Protein AF-A0A6L9G7R3-F1 (afdb_monomer)

Nearest PDB structures (foldseek):
  8chv-assembly1_A  TM=2.958E-01  e=8.433E-01  Homo sapiens

Mean predicted aligned error: 12.56 Å

Structure (mmCIF, N/CA/C/O backbone):
data_AF-A0A6L9G7R3-F1
#
_entry.id   AF-A0A6L9G7R3-F1
#
loop_
_atom_site.group_PDB
_atom_site.id
_atom_site.type_symbol
_atom_site.label_atom_id
_atom_site.label_alt_id
_atom_site.label_comp_id
_atom_site.label_asym_id
_atom_site.label_entity_id
_atom_site.label_seq_id
_atom_site.pdbx_PDB_ins_code
_atom_site.Cartn_x
_atom_site.Cartn_y
_atom_site.Cartn_z
_atom_site.occupancy
_atom_site.B_iso_or_equiv
_atom_site.auth_seq_id
_atom_site.auth_comp_id
_atom_site.auth_asym_id
_atom_site.auth_atom_id
_atom_site.pdbx_PDB_model_num
ATOM 1 N N . MET A 1 1 ? -0.594 -16.682 10.286 1.00 92.44 1 MET A N 1
ATOM 2 C CA . MET A 1 1 ? -0.904 -17.551 9.136 1.00 92.44 1 MET A CA 1
ATOM 3 C C . MET A 1 1 ? -0.375 -16.876 7.882 1.00 92.44 1 MET A C 1
ATOM 5 O O . MET A 1 1 ? -0.410 -15.655 7.822 1.00 92.44 1 MET A O 1
ATOM 9 N N . LYS A 1 2 ? 0.179 -17.639 6.938 1.00 95.25 2 LYS A N 1
ATOM 10 C CA . LYS A 1 2 ? 0.725 -17.109 5.682 1.00 95.25 2 LYS A CA 1
ATOM 11 C C . LYS A 1 2 ? -0.311 -17.226 4.574 1.00 95.25 2 LYS A C 1
ATOM 13 O O . LYS A 1 2 ? -0.900 -18.292 4.413 1.00 95.25 2 LYS A O 1
ATOM 18 N N . HIS A 1 3 ? -0.482 -16.161 3.806 1.00 95.50 3 HIS A N 1
ATOM 19 C CA . HIS A 1 3 ? -1.415 -16.071 2.692 1.00 95.50 3 HIS A CA 1
ATOM 20 C C . HIS A 1 3 ? -0.651 -15.721 1.422 1.00 95.50 3 HIS A C 1
ATOM 22 O O . HIS A 1 3 ? 0.210 -14.844 1.431 1.00 95.50 3 HIS A O 1
ATOM 28 N N . LYS A 1 4 ? -0.967 -16.415 0.330 1.00 94.31 4 LYS A N 1
ATOM 29 C CA . LYS A 1 4 ? -0.451 -16.091 -0.999 1.00 94.31 4 LYS A CA 1
ATOM 30 C C . LYS A 1 4 ? -1.403 -15.112 -1.672 1.00 94.31 4 LYS A C 1
ATOM 32 O O . LYS A 1 4 ? -2.597 -15.391 -1.725 1.00 94.31 4 LYS A O 1
ATOM 37 N N . VAL A 1 5 ? -0.876 -14.004 -2.186 1.00 92.44 5 VAL A N 1
ATOM 38 C CA . VAL A 1 5 ? -1.662 -12.929 -2.819 1.00 92.44 5 VAL A CA 1
ATOM 39 C C . VAL A 1 5 ? -1.043 -12.513 -4.155 1.00 92.44 5 VAL A C 1
ATOM 41 O O . VAL A 1 5 ? 0.098 -12.889 -4.444 1.00 92.44 5 VAL A O 1
ATOM 44 N N . GLY A 1 6 ? -1.809 -11.816 -5.002 1.00 88.31 6 GLY A N 1
ATOM 45 C CA . GLY A 1 6 ? -1.371 -11.399 -6.342 1.00 88.31 6 GLY A CA 1
ATOM 46 C C . GLY A 1 6 ? -0.983 -12.606 -7.196 1.00 88.31 6 GLY A C 1
ATOM 47 O O . GLY A 1 6 ? 0.170 -12.756 -7.596 1.00 88.31 6 GLY A O 1
ATOM 48 N N . LYS A 1 7 ? -1.911 -13.565 -7.321 1.00 87.88 7 LYS A N 1
ATOM 49 C CA . LYS A 1 7 ? -1.703 -14.871 -7.986 1.00 87.88 7 LYS A CA 1
ATOM 50 C C . LYS A 1 7 ? -0.478 -15.658 -7.479 1.00 87.88 7 LYS A C 1
ATOM 52 O O . LYS A 1 7 ? 0.129 -16.450 -8.198 1.00 87.88 7 LYS A O 1
ATOM 57 N N . GLY A 1 8 ? -0.127 -15.470 -6.205 1.00 90.00 8 GLY A N 1
ATOM 58 C CA . GLY A 1 8 ? 0.962 -16.178 -5.531 1.00 90.00 8 GLY A CA 1
ATOM 59 C C . GLY A 1 8 ? 2.348 -15.573 -5.726 1.00 90.00 8 GLY A C 1
ATOM 60 O O . GLY A 1 8 ? 3.333 -16.227 -5.380 1.00 90.00 8 GLY A O 1
ATOM 61 N N . HIS A 1 9 ? 2.431 -14.348 -6.244 1.00 89.31 9 HIS A N 1
ATOM 62 C CA . HIS A 1 9 ? 3.684 -13.600 -6.318 1.00 89.31 9 HIS A CA 1
ATOM 63 C C . HIS A 1 9 ? 4.132 -13.038 -4.973 1.00 89.31 9 HIS A C 1
ATOM 65 O O . HIS A 1 9 ? 5.332 -12.882 -4.738 1.00 89.31 9 HIS A O 1
ATOM 71 N N . PHE A 1 10 ? 3.186 -12.827 -4.061 1.00 90.50 10 PHE A N 1
ATOM 72 C CA . PHE A 1 10 ? 3.453 -12.277 -2.744 1.00 90.50 10 PHE A CA 1
ATOM 73 C C . PHE A 1 10 ? 3.015 -13.219 -1.627 1.00 90.50 10 PHE A C 1
ATOM 75 O O . PHE A 1 10 ? 2.091 -14.023 -1.783 1.00 90.50 10 PHE A O 1
ATOM 82 N N . GLU A 1 11 ? 3.671 -13.077 -0.479 1.00 92.88 11 GLU A N 1
ATOM 83 C CA . GLU A 1 11 ? 3.275 -13.676 0.793 1.00 92.88 11 GLU A CA 1
ATOM 84 C C . GLU A 1 11 ? 2.957 -12.565 1.797 1.00 92.88 11 GLU A C 1
ATOM 86 O O . GLU A 1 11 ? 3.726 -11.616 1.937 1.00 92.88 11 GLU A O 1
ATOM 91 N N . LEU A 1 12 ? 1.832 -12.710 2.494 1.00 93.81 12 LEU A N 1
ATOM 92 C CA . LEU A 1 12 ? 1.364 -11.837 3.566 1.00 93.81 12 LEU A CA 1
ATOM 93 C C . LEU A 1 12 ? 1.158 -12.669 4.839 1.00 93.81 12 LEU A C 1
ATOM 95 O O . LEU A 1 12 ? 0.627 -13.780 4.772 1.00 93.81 12 LEU A O 1
ATOM 99 N N . GLU A 1 13 ? 1.542 -12.150 6.002 1.00 95.44 13 GLU A N 1
ATOM 100 C CA . GLU A 1 13 ? 1.314 -12.798 7.295 1.00 95.44 13 GLU A CA 1
ATOM 101 C C . GLU A 1 13 ? 0.192 -12.102 8.074 1.00 95.44 13 GLU A C 1
ATOM 103 O O . GLU A 1 13 ? 0.218 -10.894 8.283 1.00 95.44 13 GLU A O 1
ATOM 108 N N . MET A 1 14 ? -0.795 -12.881 8.527 1.00 95.44 14 MET A N 1
ATOM 109 C CA . MET A 1 14 ? -1.978 -12.391 9.247 1.00 95.44 14 MET A CA 1
ATOM 110 C C . MET A 1 14 ? -2.265 -13.197 10.522 1.00 95.44 14 MET A C 1
ATOM 112 O O . MET A 1 14 ? -1.875 -14.369 10.598 1.00 95.44 14 MET A O 1
ATOM 116 N N . PRO A 1 15 ? -2.944 -12.627 11.536 1.00 95.88 15 PRO A N 1
ATOM 117 C CA . PRO A 1 15 ? -3.494 -13.402 12.648 1.00 95.88 15 PRO A CA 1
ATOM 118 C C . PRO A 1 15 ? -4.378 -14.555 12.149 1.00 95.88 15 PRO A C 1
ATOM 120 O O . PRO A 1 15 ? -4.991 -14.465 11.090 1.00 95.88 15 PRO A O 1
ATOM 123 N N . ALA A 1 16 ? -4.404 -15.674 12.877 1.00 93.94 16 ALA A N 1
ATOM 124 C CA . ALA A 1 16 ? -5.059 -16.900 12.403 1.00 93.94 16 ALA A CA 1
ATOM 125 C C . ALA A 1 16 ? -6.594 -16.809 12.346 1.00 93.94 16 ALA A C 1
ATOM 127 O O . ALA A 1 16 ? -7.227 -17.576 11.629 1.00 93.94 16 ALA A O 1
ATOM 128 N N . ASP A 1 17 ? -7.167 -15.900 13.123 1.00 94.62 17 ASP A N 1
ATOM 129 C CA . ASP A 1 17 ? -8.589 -15.585 13.207 1.00 94.62 17 ASP A CA 1
ATOM 130 C C . ASP A 1 17 ? -9.005 -14.446 12.263 1.00 94.62 17 ASP A C 1
ATOM 132 O O . ASP A 1 17 ? -10.191 -14.151 12.149 1.00 94.62 17 ASP A O 1
ATOM 136 N N . TRP A 1 18 ? -8.055 -13.816 11.567 1.00 96.12 18 TRP A N 1
ATOM 137 C CA . TRP A 1 18 ? -8.337 -12.842 10.515 1.00 96.12 18 TRP A CA 1
ATOM 138 C C . TRP A 1 18 ? -8.539 -13.547 9.175 1.00 96.12 18 TRP A C 1
ATOM 140 O O . TRP A 1 18 ? -8.079 -14.668 8.955 1.00 96.12 18 TRP A O 1
ATOM 150 N N . SER A 1 19 ? -9.220 -12.872 8.253 1.00 96.12 19 SER A N 1
ATOM 151 C CA . SER A 1 19 ? -9.514 -13.418 6.929 1.00 96.12 19 SER A CA 1
ATOM 152 C C . SER A 1 19 ? -9.125 -12.457 5.816 1.00 96.12 19 SER A C 1
ATOM 154 O O . SER A 1 19 ? -9.114 -11.239 5.990 1.00 96.12 19 SER A O 1
ATOM 156 N N . LEU A 1 20 ? -8.785 -13.036 4.669 1.00 96.12 20 LEU A N 1
ATOM 157 C CA . LEU A 1 20 ? -8.464 -12.324 3.443 1.00 96.12 20 LEU A CA 1
ATOM 158 C C . LEU A 1 20 ? -9.491 -12.722 2.382 1.00 96.12 20 LEU A C 1
ATOM 160 O O . LEU A 1 20 ? -9.617 -13.907 2.072 1.00 96.12 20 LEU A O 1
ATOM 164 N N . VAL A 1 21 ? -10.221 -11.747 1.846 1.00 95.69 21 VAL A N 1
ATOM 165 C CA . VAL A 1 21 ? -11.287 -11.964 0.859 1.00 95.69 21 VAL A CA 1
ATOM 166 C C . VAL A 1 21 ? -10.948 -11.198 -0.411 1.00 95.69 21 VAL A C 1
ATOM 168 O O . VAL A 1 21 ? -10.825 -9.979 -0.374 1.00 95.69 21 VAL A O 1
ATOM 171 N N . GLU A 1 22 ? -10.796 -11.894 -1.533 1.00 94.00 22 GLU A N 1
ATOM 172 C CA . GLU A 1 22 ? -10.633 -11.245 -2.838 1.00 94.00 22 GLU A CA 1
ATOM 173 C C . GLU A 1 22 ? -11.965 -10.624 -3.275 1.00 94.00 22 GLU A C 1
ATOM 175 O O . GLU A 1 22 ? -13.000 -11.290 -3.229 1.00 94.00 22 GLU A O 1
ATOM 180 N N . THR A 1 23 ? -11.957 -9.341 -3.642 1.00 88.44 23 THR A N 1
ATOM 181 C CA . THR A 1 23 ? -13.197 -8.578 -3.881 1.00 88.44 23 THR A CA 1
ATOM 182 C C . THR A 1 23 ? -13.696 -8.687 -5.320 1.00 88.44 23 THR A C 1
ATOM 184 O O . THR A 1 23 ? -14.883 -8.500 -5.569 1.00 88.44 23 THR A O 1
ATOM 187 N N . GLY A 1 24 ? -12.808 -8.988 -6.274 1.00 80.12 24 GLY A N 1
ATOM 188 C CA . GLY A 1 24 ? -13.100 -8.933 -7.712 1.00 80.12 24 GLY A CA 1
ATOM 189 C C . GLY A 1 24 ? -13.214 -7.509 -8.273 1.00 80.12 24 GLY A C 1
ATOM 190 O O . GLY A 1 24 ? -13.342 -7.338 -9.483 1.00 80.12 24 GLY A O 1
ATOM 191 N N . GLU A 1 25 ? -13.140 -6.496 -7.410 1.00 78.88 25 GLU A N 1
ATOM 192 C CA . GLU A 1 25 ? -13.023 -5.093 -7.790 1.00 78.88 25 GLU A CA 1
ATOM 193 C C . GLU A 1 25 ? -11.557 -4.772 -8.060 1.00 78.88 25 GLU A C 1
ATOM 195 O O . GLU A 1 25 ? -10.674 -5.265 -7.361 1.00 78.88 25 GLU A O 1
ATOM 200 N N . TYR A 1 26 ? -11.292 -3.945 -9.066 1.00 75.44 26 TYR A N 1
ATOM 201 C CA . TYR A 1 26 ? -9.936 -3.554 -9.421 1.00 75.44 26 TYR A CA 1
ATOM 202 C C . TYR A 1 26 ? -9.750 -2.058 -9.239 1.00 75.44 26 TYR A C 1
ATOM 204 O O . TYR A 1 26 ? -10.597 -1.255 -9.627 1.00 75.44 26 TYR A O 1
ATOM 212 N N . PHE A 1 27 ? -8.613 -1.705 -8.660 1.00 67.00 27 PHE A N 1
ATOM 213 C CA . PHE A 1 27 ? -8.162 -0.340 -8.503 1.00 67.00 27 PHE A CA 1
ATOM 214 C C . PHE A 1 27 ? -7.611 0.193 -9.831 1.00 67.00 27 PHE A C 1
ATOM 216 O O . PHE A 1 27 ? -6.963 -0.535 -10.596 1.00 67.00 27 PHE A O 1
ATOM 223 N N . GLU A 1 28 ? -7.853 1.474 -10.095 1.00 60.09 28 GLU A N 1
ATOM 224 C CA . GLU A 1 28 ? -7.262 2.172 -11.233 1.00 60.09 28 GLU A CA 1
ATOM 225 C C . GLU A 1 28 ? -5.730 2.113 -11.138 1.00 60.09 28 GLU A C 1
ATOM 227 O O . GLU A 1 28 ? -5.146 2.325 -10.077 1.00 60.09 28 GLU A O 1
ATOM 232 N N . GLY A 1 29 ? -5.073 1.733 -12.233 1.00 62.50 29 GLY A N 1
ATOM 233 C CA . GLY A 1 29 ? -3.626 1.516 -12.263 1.00 62.50 29 GLY A CA 1
ATOM 234 C C . GLY A 1 29 ? -3.149 0.096 -11.995 1.00 62.50 29 GLY A C 1
ATOM 235 O O . GLY A 1 29 ? -1.954 -0.164 -12.112 1.00 62.50 29 GLY A O 1
ATOM 236 N N . GLN A 1 30 ? -4.042 -0.860 -11.721 1.00 71.62 30 GLN A N 1
ATOM 237 C CA . GLN A 1 30 ? -3.681 -2.277 -11.798 1.00 71.62 30 GLN A CA 1
ATOM 238 C C . GLN A 1 30 ? -3.611 -2.751 -13.257 1.00 71.62 30 GLN A C 1
ATOM 240 O O . GLN A 1 30 ? -4.621 -3.166 -13.837 1.00 71.62 30 GLN A O 1
ATOM 245 N N . VAL A 1 31 ? -2.411 -2.699 -13.838 1.00 69.06 31 VAL A N 1
ATOM 246 C CA . VAL A 1 31 ? -2.157 -3.021 -15.257 1.00 69.06 31 VAL A CA 1
ATOM 247 C C . VAL A 1 31 ? -1.507 -4.391 -15.464 1.00 69.06 31 VAL A C 1
ATOM 249 O O . VAL A 1 31 ? -1.568 -4.955 -16.554 1.00 69.06 31 VAL A O 1
ATOM 252 N N . HIS A 1 32 ? -0.870 -4.953 -14.432 1.00 71.06 32 HIS A N 1
ATOM 253 C CA . HIS A 1 32 ? -0.177 -6.233 -14.548 1.00 71.06 32 HIS A CA 1
ATOM 254 C C . HIS A 1 32 ? -1.143 -7.382 -14.283 1.00 71.06 32 HIS A C 1
ATOM 256 O O . HIS A 1 32 ? -1.303 -7.809 -13.142 1.00 71.06 32 HIS A O 1
ATOM 262 N N . GLU A 1 33 ? -1.767 -7.911 -15.336 1.00 73.19 33 GLU A N 1
ATOM 263 C CA . GLU A 1 33 ? -2.769 -8.983 -15.240 1.00 73.19 33 GLU A CA 1
ATOM 264 C C . GLU A 1 33 ? -2.293 -10.195 -14.422 1.00 73.19 33 GLU A C 1
ATOM 266 O O . GLU A 1 33 ? -3.070 -10.763 -13.659 1.00 73.19 33 GLU A O 1
ATOM 271 N N . ASP A 1 34 ? -1.013 -10.566 -14.482 1.00 76.75 34 ASP A N 1
ATOM 272 C CA . ASP A 1 34 ? -0.456 -11.691 -13.711 1.00 76.75 34 ASP A CA 1
ATOM 273 C C . ASP A 1 34 ? -0.278 -11.415 -12.210 1.00 76.75 34 ASP A C 1
ATOM 275 O O . ASP A 1 34 ? -0.034 -12.338 -11.434 1.00 76.75 34 ASP A O 1
ATOM 279 N N . LEU A 1 35 ? -0.431 -10.161 -11.789 1.00 81.25 35 LEU A N 1
ATOM 280 C CA . LEU A 1 35 ? -0.344 -9.721 -10.396 1.00 81.25 35 LEU A CA 1
ATOM 281 C C . LEU A 1 35 ? -1.651 -9.123 -9.881 1.00 81.25 35 LEU A C 1
ATOM 283 O O . LEU A 1 35 ? -1.829 -9.023 -8.674 1.00 81.25 35 LEU A O 1
ATOM 287 N N . LYS A 1 36 ? -2.536 -8.698 -10.782 1.00 85.19 36 LYS A N 1
ATOM 288 C CA . LYS A 1 36 ? -3.732 -7.918 -10.491 1.00 85.19 36 LYS A CA 1
ATOM 289 C C . LYS A 1 36 ? -4.702 -8.682 -9.602 1.00 85.19 36 LYS A C 1
ATOM 291 O O . LYS A 1 36 ? -5.353 -9.641 -10.020 1.00 85.19 36 LYS A O 1
ATOM 296 N N . SER A 1 37 ? -4.794 -8.234 -8.358 1.00 89.38 37 SER A N 1
ATOM 297 C CA . SER A 1 37 ? -5.732 -8.743 -7.360 1.00 89.38 37 SER A CA 1
ATOM 298 C C . SER A 1 37 ? -5.951 -7.688 -6.279 1.00 89.38 37 SER A C 1
ATOM 300 O O . SER A 1 37 ? -5.000 -6.993 -5.898 1.00 89.38 37 SER A O 1
ATOM 302 N N . THR A 1 38 ? -7.175 -7.607 -5.762 1.00 91.38 38 THR A N 1
ATOM 303 C CA . THR A 1 38 ? -7.549 -6.723 -4.652 1.00 91.38 38 THR A CA 1
ATOM 304 C C . THR A 1 38 ? -8.246 -7.523 -3.566 1.00 91.38 38 THR A C 1
ATOM 306 O O . THR A 1 38 ? -9.128 -8.340 -3.831 1.00 91.38 38 THR A O 1
ATOM 309 N N . TYR A 1 39 ? -7.816 -7.297 -2.329 1.00 94.38 39 TYR A N 1
ATOM 310 C CA . TYR A 1 39 ? -8.234 -8.062 -1.170 1.00 94.38 39 TYR A CA 1
ATOM 311 C C . TYR A 1 39 ? -8.729 -7.150 -0.054 1.00 94.38 39 TYR A C 1
ATOM 313 O O . TYR A 1 39 ? -8.050 -6.198 0.320 1.00 94.38 39 TYR A O 1
ATOM 321 N N . SER A 1 40 ? -9.863 -7.523 0.531 1.00 95.12 40 SER A N 1
ATOM 322 C CA . SER A 1 40 ? -10.366 -7.039 1.814 1.00 95.12 40 SER A CA 1
ATOM 323 C C . SER A 1 40 ? -9.737 -7.875 2.932 1.00 95.12 40 SER A C 1
ATOM 325 O O . SER A 1 40 ? -9.929 -9.094 3.006 1.00 95.12 40 SER A O 1
ATOM 327 N N . ILE A 1 41 ? -8.951 -7.233 3.794 1.00 96.12 41 ILE A N 1
ATOM 328 C CA . ILE A 1 41 ? -8.403 -7.820 5.020 1.00 96.12 41 ILE A CA 1
ATOM 329 C C . ILE A 1 41 ? -9.412 -7.575 6.131 1.00 96.12 41 ILE A C 1
ATOM 331 O O . ILE A 1 41 ? -9.733 -6.426 6.420 1.00 96.12 41 ILE A O 1
ATOM 335 N N . ARG A 1 42 ? -9.894 -8.634 6.781 1.00 95.44 42 ARG A N 1
ATOM 336 C CA . ARG A 1 42 ? -10.940 -8.548 7.806 1.00 95.44 42 ARG A CA 1
ATOM 337 C C . ARG A 1 42 ? -10.474 -9.122 9.136 1.00 95.44 42 ARG A C 1
ATOM 339 O O . ARG A 1 42 ? -9.826 -10.170 9.162 1.00 95.44 42 ARG A O 1
ATOM 346 N N . ASN A 1 43 ? -10.827 -8.457 10.234 1.00 93.56 43 ASN A N 1
ATOM 347 C CA . ASN A 1 43 ? -10.535 -8.950 11.581 1.00 93.56 43 ASN A CA 1
ATOM 348 C C . ASN A 1 43 ? -11.422 -10.156 11.949 1.00 93.56 43 ASN A C 1
ATOM 350 O O . ASN A 1 43 ? -12.312 -10.558 11.198 1.00 93.56 43 ASN A O 1
ATOM 354 N N . ALA A 1 44 ? -11.218 -10.706 13.147 1.00 92.94 44 ALA A N 1
ATOM 355 C CA . ALA A 1 44 ? -11.983 -11.843 13.668 1.00 92.94 44 ALA A CA 1
ATOM 356 C C . ALA A 1 44 ? -13.502 -11.610 13.780 1.00 92.94 44 ALA A C 1
ATOM 358 O O . ALA A 1 44 ? -14.271 -12.565 13.868 1.00 92.94 44 ALA A O 1
ATOM 359 N N . LYS A 1 45 ? -13.950 -10.349 13.781 1.00 91.75 45 LYS A N 1
ATOM 360 C CA . LYS A 1 45 ? -15.374 -9.979 13.809 1.00 91.75 45 LYS A CA 1
ATOM 361 C C . LYS A 1 45 ? -15.974 -9.852 12.406 1.00 91.75 45 LYS A C 1
ATOM 363 O O . LYS A 1 45 ? -17.167 -9.597 12.282 1.00 91.75 45 LYS A O 1
ATOM 368 N N . GLY A 1 46 ? -15.163 -10.017 11.361 1.00 91.69 46 GLY A N 1
ATOM 369 C CA . GLY A 1 46 ? -15.562 -9.837 9.968 1.00 91.69 46 GLY A CA 1
ATOM 370 C C . GLY A 1 46 ? -15.577 -8.380 9.502 1.00 91.69 46 GLY A C 1
ATOM 371 O O . GLY A 1 46 ? -15.943 -8.138 8.353 1.00 91.69 46 GLY A O 1
ATOM 372 N N . SER A 1 47 ? -15.170 -7.427 10.345 1.00 90.94 47 SER A N 1
ATOM 373 C CA . SER A 1 47 ? -15.015 -6.023 9.954 1.00 90.94 47 SER A CA 1
ATOM 374 C C . SER A 1 47 ? -13.826 -5.882 9.013 1.00 90.94 47 SER A C 1
ATOM 376 O O . SER A 1 47 ? -12.760 -6.441 9.282 1.00 90.94 47 SER A O 1
ATOM 378 N N . GLU A 1 48 ? -13.999 -5.140 7.922 1.00 91.75 48 GLU A N 1
ATOM 379 C CA . GLU A 1 48 ? -12.888 -4.776 7.049 1.00 91.75 48 GLU A CA 1
ATOM 380 C C . GLU A 1 48 ? -11.927 -3.849 7.785 1.00 91.75 48 GLU A C 1
ATOM 382 O O . GLU A 1 48 ? -12.339 -2.854 8.368 1.00 91.75 48 GLU A O 1
ATOM 387 N N . MET A 1 49 ? -10.649 -4.209 7.755 1.00 92.56 49 MET A N 1
ATOM 388 C CA . MET A 1 49 ? -9.565 -3.500 8.419 1.00 92.56 49 MET A CA 1
ATOM 389 C C . MET A 1 49 ? -8.587 -2.862 7.457 1.00 92.56 49 MET A C 1
ATOM 391 O O . MET A 1 49 ? -7.817 -2.002 7.874 1.00 92.56 49 MET A O 1
ATOM 395 N N . ALA A 1 50 ? -8.564 -3.313 6.208 1.00 92.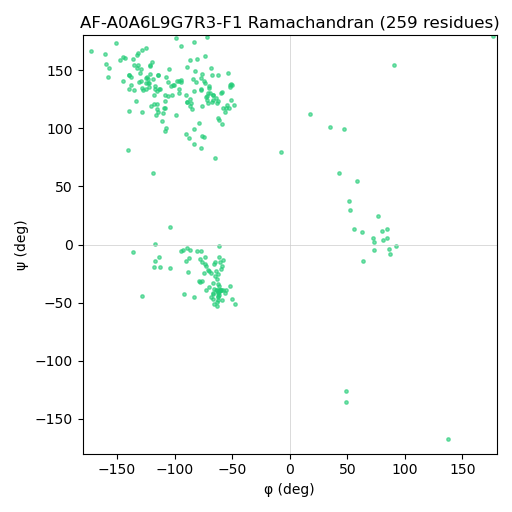38 50 ALA A N 1
ATOM 396 C CA . ALA A 1 50 ? -7.780 -2.712 5.150 1.00 92.38 50 ALA A CA 1
ATOM 397 C C . ALA A 1 50 ? -8.096 -3.328 3.796 1.00 92.38 50 ALA A C 1
ATOM 399 O O . ALA A 1 50 ? -8.639 -4.429 3.699 1.00 92.38 50 ALA A O 1
ATOM 400 N N . VAL A 1 51 ? -7.627 -2.634 2.769 1.00 91.31 51 VAL A N 1
ATOM 401 C CA . VAL A 1 51 ? -7.557 -3.112 1.402 1.00 91.31 51 VAL A CA 1
ATOM 402 C C . VAL A 1 51 ? -6.094 -3.248 0.995 1.00 91.31 51 VAL A C 1
ATOM 404 O O . VAL A 1 51 ? -5.283 -2.349 1.229 1.00 91.31 51 VAL A O 1
ATOM 407 N N . LEU A 1 52 ? -5.769 -4.377 0.368 1.00 91.81 52 LEU A N 1
ATOM 408 C CA . LEU A 1 52 ? -4.506 -4.619 -0.325 1.00 91.81 52 LEU A CA 1
ATOM 409 C C . LEU A 1 52 ? -4.790 -4.795 -1.816 1.00 91.81 52 LEU A C 1
ATOM 411 O O . LEU A 1 52 ? -5.481 -5.736 -2.199 1.00 91.81 52 LEU A O 1
ATOM 415 N N . SER A 1 53 ? -4.189 -3.954 -2.649 1.00 88.69 53 SER A N 1
ATOM 416 C CA . SER A 1 53 ? -4.233 -4.066 -4.109 1.00 88.69 53 SER A CA 1
ATOM 417 C C . SER A 1 53 ? -2.832 -4.335 -4.649 1.00 88.69 53 SER A C 1
ATOM 419 O O . SER A 1 53 ? -1.872 -3.677 -4.259 1.00 88.69 53 SER A O 1
ATOM 421 N N . THR A 1 54 ? -2.704 -5.316 -5.540 1.00 87.50 54 THR A N 1
ATOM 422 C CA . THR A 1 54 ? -1.427 -5.781 -6.122 1.00 87.50 54 THR A CA 1
ATOM 423 C C . THR A 1 54 ? -1.408 -5.611 -7.639 1.00 87.50 54 THR A C 1
ATOM 425 O O . THR A 1 54 ? -2.467 -5.529 -8.257 1.00 87.50 54 THR A O 1
ATOM 428 N N . GLY A 1 55 ? -0.222 -5.540 -8.251 1.00 76.25 55 GLY A N 1
ATOM 429 C CA . GLY A 1 55 ? -0.097 -5.375 -9.706 1.00 76.25 55 GLY A CA 1
ATOM 430 C C . GLY A 1 55 ? -0.368 -3.954 -10.192 1.00 76.25 55 GLY A C 1
ATOM 431 O O . GLY A 1 55 ? -0.766 -3.767 -11.340 1.00 76.25 55 GLY A O 1
ATOM 432 N N . ILE A 1 56 ? -0.181 -2.981 -9.300 1.00 70.12 56 ILE A N 1
ATOM 433 C CA . ILE A 1 56 ? -0.304 -1.555 -9.593 1.00 70.12 56 ILE A CA 1
ATOM 434 C C . ILE A 1 56 ? 0.955 -1.109 -10.331 1.00 70.12 56 ILE A C 1
ATOM 436 O O . ILE A 1 56 ? 2.054 -1.444 -9.901 1.00 70.12 56 ILE A O 1
ATOM 440 N N . GLU A 1 57 ? 0.818 -0.367 -11.422 1.00 62.97 57 GLU A N 1
ATOM 441 C CA . GLU A 1 57 ? 1.946 0.364 -11.991 1.00 62.97 57 GLU A CA 1
ATOM 442 C C . 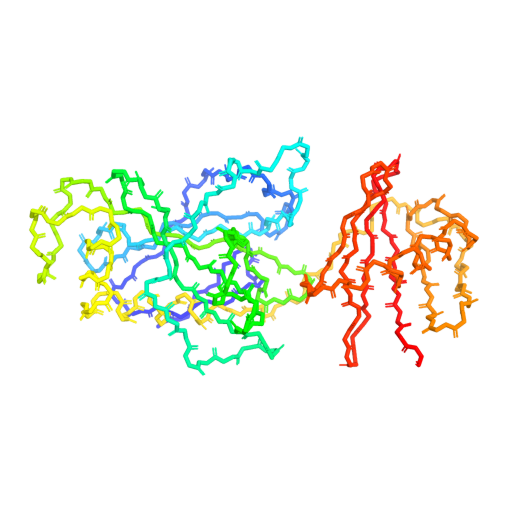GLU A 1 57 ? 2.123 1.666 -11.222 1.00 62.97 57 GLU A C 1
ATOM 444 O O . GLU A 1 57 ? 1.152 2.341 -10.884 1.00 62.97 57 GLU A O 1
ATOM 449 N N . TYR A 1 58 ? 3.374 2.038 -10.957 1.00 53.44 58 TYR A N 1
ATOM 450 C CA . TYR A 1 58 ? 3.700 3.301 -10.290 1.00 53.44 58 TYR A CA 1
ATOM 451 C C . TYR A 1 58 ? 3.153 4.527 -11.066 1.00 53.44 58 TYR A C 1
ATOM 453 O O . TYR A 1 58 ? 3.064 5.615 -10.505 1.00 53.44 58 TYR A O 1
ATOM 461 N N . TYR A 1 59 ? 2.725 4.334 -12.322 1.00 50.50 59 TYR A N 1
ATOM 462 C CA . TYR A 1 59 ? 2.219 5.357 -13.230 1.00 50.50 59 TYR A CA 1
ATOM 463 C C . TYR A 1 59 ? 1.028 4.855 -14.057 1.00 50.50 59 TYR A C 1
ATOM 465 O O . TYR A 1 59 ? 1.162 4.503 -15.225 1.00 50.50 59 TYR A O 1
ATOM 473 N N . ALA A 1 60 ? -0.170 4.872 -13.478 1.00 32.78 60 ALA A N 1
ATOM 474 C CA . ALA A 1 60 ? -1.380 4.868 -14.290 1.00 32.78 60 ALA A CA 1
ATOM 475 C C . ALA A 1 60 ? -1.552 6.268 -14.896 1.00 32.78 60 ALA A C 1
ATOM 477 O O . ALA A 1 60 ? -2.037 7.179 -14.240 1.00 32.78 60 ALA A O 1
ATOM 478 N N . HIS A 1 61 ? -1.025 6.436 -16.106 1.00 29.67 61 HIS A N 1
ATOM 479 C CA . HIS A 1 61 ? -1.299 7.489 -17.085 1.00 29.67 61 HIS A CA 1
ATOM 480 C C . HIS A 1 61 ? -1.992 8.785 -16.603 1.00 29.67 61 HIS A C 1
ATOM 482 O O . HIS A 1 61 ? -3.203 8.837 -16.417 1.00 29.67 61 HIS A O 1
ATOM 488 N N . GLY A 1 62 ? -1.248 9.894 -16.632 1.00 33.41 62 GLY A N 1
ATOM 489 C CA . GLY A 1 62 ? -1.779 11.159 -17.159 1.00 33.41 62 GLY A CA 1
ATOM 490 C C . GLY A 1 62 ? -2.546 12.094 -16.223 1.00 33.41 62 GLY A C 1
ATOM 491 O O . GLY A 1 62 ? -2.766 13.236 -16.613 1.00 33.41 62 GLY A O 1
ATOM 492 N N . GLU A 1 63 ? -2.865 11.705 -14.994 1.00 29.45 63 GLU A N 1
ATOM 493 C CA . GLU A 1 63 ? -3.235 12.647 -13.933 1.00 29.45 63 GLU A CA 1
ATOM 494 C C . GLU A 1 63 ? -2.554 12.208 -12.630 1.00 29.45 63 GLU A C 1
ATOM 496 O O . GLU A 1 63 ? -2.524 11.010 -12.349 1.00 29.45 63 GLU A O 1
ATOM 501 N N . PRO A 1 64 ? -1.975 13.123 -11.822 1.00 31.38 64 PRO A N 1
ATOM 502 C CA . PRO A 1 64 ? -1.510 12.754 -10.488 1.00 31.38 64 PRO A CA 1
ATOM 503 C C . PRO A 1 64 ? -2.720 12.144 -9.778 1.00 31.38 64 PRO A C 1
ATOM 505 O O . PRO A 1 64 ? -3.713 12.867 -9.656 1.00 31.38 64 PRO A O 1
ATOM 508 N N . PRO A 1 65 ? -2.703 10.857 -9.376 1.00 33.44 65 PRO A N 1
ATOM 509 C CA . PRO A 1 65 ? -3.894 10.208 -8.854 1.00 33.44 65 PRO A CA 1
ATOM 510 C C . PRO A 1 65 ? -4.348 11.004 -7.633 1.00 33.44 65 PRO A C 1
ATOM 512 O O . PRO A 1 65 ? -3.702 10.989 -6.590 1.00 33.44 65 PRO A O 1
ATOM 515 N N . MET A 1 66 ? -5.409 11.782 -7.851 1.00 36.91 66 MET A N 1
ATOM 516 C CA . MET A 1 66 ? -6.051 12.731 -6.950 1.00 36.91 66 MET A CA 1
ATOM 517 C C . MET A 1 66 ? -5.100 13.685 -6.206 1.00 36.91 66 MET A C 1
ATOM 519 O O . MET A 1 66 ? -4.552 13.352 -5.163 1.00 36.91 66 MET A O 1
ATOM 523 N N . THR A 1 67 ? -4.982 14.917 -6.730 1.00 35.62 67 THR A N 1
ATOM 524 C CA . THR A 1 67 ? -4.652 16.171 -6.010 1.00 35.62 67 THR A CA 1
ATOM 525 C C . THR A 1 67 ? -3.667 16.021 -4.859 1.00 35.62 67 THR A C 1
ATOM 527 O O . THR A 1 67 ? -4.136 15.659 -3.793 1.00 35.62 67 THR A O 1
ATOM 530 N N . GLN A 1 68 ? -2.379 16.368 -5.039 1.00 40.78 68 GLN A N 1
ATOM 531 C CA . GLN A 1 68 ? -1.369 16.596 -3.977 1.00 40.78 68 GLN A CA 1
ATOM 532 C C . GLN A 1 68 ? -1.973 16.589 -2.569 1.00 40.78 68 GLN A C 1
ATOM 534 O O . GLN A 1 68 ? -2.318 17.633 -2.010 1.00 40.78 68 GLN A O 1
ATOM 539 N N . VAL A 1 69 ? -2.211 15.392 -2.034 1.00 54.19 69 VAL A N 1
ATOM 540 C CA . VAL A 1 69 ? -2.926 15.299 -0.778 1.00 54.19 69 VAL A CA 1
ATOM 541 C C . VAL A 1 69 ? -1.856 15.625 0.230 1.00 54.19 69 VAL A C 1
ATOM 543 O O . VAL A 1 69 ? -0.962 14.809 0.434 1.00 54.19 69 VAL A O 1
ATOM 546 N N . HIS A 1 70 ? -1.883 16.834 0.787 1.00 63.56 70 HIS A N 1
ATOM 547 C CA . HIS A 1 70 ? -1.003 17.180 1.892 1.00 63.56 70 HIS A CA 1
ATOM 548 C C . HIS A 1 70 ? -1.099 16.047 2.916 1.00 63.56 70 HIS A C 1
ATOM 550 O O . HIS A 1 70 ? -2.198 15.734 3.368 1.00 63.56 70 HIS A O 1
ATOM 556 N N . ASN A 1 71 ? 0.002 15.369 3.224 1.00 73.00 71 ASN A N 1
ATOM 557 C CA . ASN A 1 71 ? -0.043 14.212 4.113 1.00 73.00 71 ASN A CA 1
ATOM 558 C C . ASN A 1 71 ? 0.264 14.620 5.553 1.00 73.00 71 ASN A C 1
ATOM 560 O O . ASN A 1 71 ? 1.149 15.429 5.823 1.00 73.00 71 ASN A O 1
ATOM 564 N N . GLU A 1 72 ? -0.441 14.013 6.499 1.00 81.94 72 GLU A N 1
ATOM 565 C CA . GLU A 1 72 ? -0.083 14.042 7.909 1.00 81.94 72 GLU A CA 1
ATOM 566 C C . GLU A 1 72 ? 0.424 12.667 8.319 1.00 81.94 72 GLU A C 1
ATOM 568 O O . GLU A 1 72 ? -0.299 11.671 8.285 1.00 81.94 72 GLU A O 1
ATOM 573 N N . ILE A 1 73 ? 1.690 12.619 8.729 1.00 85.19 73 ILE A N 1
ATOM 574 C CA . ILE A 1 73 ? 2.322 11.386 9.183 1.00 85.19 73 ILE A CA 1
ATOM 575 C C . ILE A 1 73 ? 1.748 10.993 10.537 1.00 85.19 73 ILE A C 1
ATOM 577 O O . ILE A 1 73 ? 1.856 11.743 11.513 1.00 85.19 73 ILE A O 1
ATOM 581 N N . ILE A 1 74 ? 1.173 9.800 10.601 1.00 87.50 74 ILE A N 1
ATOM 582 C CA . ILE A 1 74 ? 0.560 9.238 11.800 1.00 87.50 74 ILE A CA 1
ATOM 583 C C . ILE A 1 74 ? 1.580 8.418 12.581 1.00 87.50 74 ILE A C 1
ATOM 585 O O . ILE A 1 74 ? 1.623 8.506 13.808 1.00 87.50 74 ILE A O 1
ATOM 589 N N . ASP A 1 75 ? 2.383 7.631 11.869 1.00 87.69 75 ASP A N 1
ATOM 590 C CA . ASP A 1 75 ? 3.257 6.619 12.448 1.00 87.69 75 ASP A CA 1
ATOM 591 C C . ASP A 1 75 ? 4.392 6.252 11.477 1.00 87.69 75 ASP A C 1
ATOM 593 O O . ASP A 1 75 ? 4.265 6.389 10.259 1.00 87.69 75 ASP A O 1
ATOM 597 N N . PHE A 1 76 ? 5.502 5.759 12.023 1.00 85.56 76 PHE A N 1
ATOM 598 C CA . PHE A 1 76 ? 6.662 5.276 11.280 1.00 85.56 76 PHE A CA 1
ATOM 599 C C . PHE A 1 76 ? 6.946 3.819 11.626 1.00 85.56 76 PHE A C 1
ATOM 601 O O . PHE A 1 76 ? 6.772 3.366 12.758 1.00 85.56 76 PHE A O 1
ATOM 608 N N . SER A 1 77 ? 7.437 3.062 10.653 1.00 82.94 77 SER A N 1
ATOM 609 C CA . SER A 1 77 ? 8.079 1.783 10.939 1.00 82.94 77 SER A CA 1
ATOM 610 C C . SER A 1 77 ? 9.538 1.999 11.333 1.00 82.94 77 SER A C 1
ATOM 612 O O . SER A 1 77 ? 10.289 2.646 10.605 1.00 82.94 77 SER A O 1
ATOM 614 N N . ASP A 1 78 ? 9.966 1.366 12.425 1.00 75.12 78 ASP A N 1
ATOM 615 C CA . ASP A 1 78 ? 11.391 1.250 12.768 1.00 75.12 78 ASP A CA 1
ATOM 616 C C . ASP A 1 78 ? 12.124 0.239 11.871 1.00 75.12 78 ASP A C 1
ATOM 618 O O . ASP A 1 78 ? 13.352 0.224 11.802 1.00 75.12 78 ASP A O 1
ATOM 622 N N . LYS A 1 79 ? 11.378 -0.624 11.168 1.00 69.44 79 LYS A N 1
ATOM 623 C CA . LYS A 1 79 ? 11.930 -1.569 10.196 1.00 69.44 79 LYS A CA 1
ATOM 624 C C . LYS A 1 79 ? 12.060 -0.891 8.839 1.00 69.44 79 LYS A C 1
ATOM 626 O O . LYS A 1 79 ? 11.051 -0.452 8.281 1.00 69.44 79 LYS A O 1
ATOM 631 N N . ALA A 1 80 ? 13.283 -0.867 8.317 1.00 67.31 80 ALA A N 1
ATOM 632 C CA . ALA A 1 80 ? 13.562 -0.536 6.928 1.00 67.31 80 ALA A CA 1
ATOM 633 C C . ALA A 1 80 ? 13.683 -1.816 6.087 1.00 67.31 80 ALA A C 1
ATOM 635 O O . ALA A 1 80 ? 14.267 -2.801 6.540 1.00 67.31 80 ALA A O 1
ATOM 636 N N . VAL A 1 81 ? 13.163 -1.789 4.862 1.00 64.12 81 VAL A N 1
ATOM 637 C CA . VAL A 1 81 ? 13.331 -2.851 3.857 1.00 64.12 81 VAL A CA 1
ATOM 638 C C . VAL A 1 81 ? 14.070 -2.237 2.677 1.00 64.12 81 VAL A C 1
ATOM 640 O O . VAL A 1 81 ? 13.706 -1.160 2.219 1.00 64.12 81 VAL A O 1
ATOM 643 N N . ASN A 1 82 ? 15.158 -2.867 2.226 1.00 58.28 82 ASN A N 1
ATOM 644 C CA . ASN A 1 82 ? 16.008 -2.362 1.135 1.00 58.28 82 ASN A CA 1
ATOM 645 C C . ASN A 1 82 ? 16.464 -0.897 1.330 1.00 58.28 82 ASN A C 1
ATOM 647 O O . ASN A 1 82 ? 16.502 -0.104 0.393 1.00 58.28 82 ASN A O 1
ATOM 651 N N . GLY A 1 83 ? 16.762 -0.507 2.577 1.00 61.97 83 GLY A N 1
ATOM 652 C CA . GLY A 1 83 ? 17.164 0.864 2.925 1.00 61.97 83 GLY A CA 1
ATOM 653 C C . GLY A 1 83 ? 16.037 1.906 2.867 1.00 61.97 83 GLY A C 1
ATOM 654 O O . GLY A 1 83 ? 16.295 3.094 3.060 1.00 61.97 83 GLY A O 1
ATOM 655 N N . GLN A 1 84 ? 14.797 1.477 2.628 1.00 68.62 84 GLN A N 1
ATOM 656 C CA . GLN A 1 84 ? 13.607 2.319 2.600 1.00 68.62 84 GLN A CA 1
ATOM 657 C C . GLN A 1 84 ? 12.846 2.187 3.920 1.00 68.62 84 GLN A C 1
ATOM 659 O O . GLN A 1 84 ? 12.676 1.092 4.455 1.00 68.62 84 GLN A O 1
ATOM 664 N N . SER A 1 85 ? 12.382 3.309 4.452 1.00 76.00 85 SER A N 1
ATOM 665 C CA . SER A 1 85 ? 11.487 3.369 5.602 1.00 76.00 85 SER A CA 1
ATOM 666 C C . SER A 1 85 ? 10.034 3.324 5.149 1.00 76.00 85 SER A C 1
ATOM 668 O O . SER A 1 85 ? 9.700 3.781 4.057 1.00 76.00 85 SER A O 1
ATOM 670 N N . TYR A 1 86 ? 9.173 2.818 6.027 1.00 81.19 86 TYR A N 1
ATOM 671 C CA . TYR A 1 86 ? 7.729 2.869 5.841 1.00 81.19 86 TYR A CA 1
ATOM 672 C C . TYR A 1 86 ? 7.120 3.946 6.724 1.00 81.19 86 TYR A C 1
ATOM 674 O O . TYR A 1 86 ? 7.456 4.048 7.911 1.00 81.19 86 TYR A O 1
ATOM 682 N N . VAL A 1 87 ? 6.200 4.709 6.151 1.00 84.62 87 VAL A N 1
ATOM 683 C CA . VAL A 1 87 ? 5.414 5.708 6.862 1.00 84.62 87 VAL A CA 1
ATOM 684 C C . VAL A 1 87 ? 3.935 5.430 6.653 1.00 84.62 87 VAL A C 1
ATOM 686 O O . VAL A 1 87 ? 3.510 5.004 5.579 1.00 84.62 87 VAL A O 1
ATOM 689 N N . PHE A 1 88 ? 3.163 5.662 7.703 1.00 86.62 88 PHE A N 1
ATOM 690 C CA . PHE A 1 88 ? 1.714 5.577 7.682 1.00 86.62 88 PHE A CA 1
ATOM 691 C C . PHE A 1 88 ? 1.189 6.996 7.765 1.00 86.62 88 PHE A C 1
ATOM 693 O O . PHE A 1 88 ? 1.534 7.741 8.691 1.00 86.62 88 PHE A O 1
ATOM 700 N N . ALA A 1 89 ? 0.387 7.379 6.788 1.00 84.81 89 ALA A N 1
ATOM 701 C CA . ALA A 1 89 ? -0.070 8.747 6.656 1.00 84.81 89 ALA A CA 1
ATOM 702 C C . ALA A 1 89 ? -1.554 8.817 6.338 1.00 84.81 89 ALA A C 1
ATOM 704 O O . ALA A 1 89 ? -2.159 7.851 5.877 1.00 84.81 89 ALA A O 1
ATOM 705 N N . THR A 1 90 ? -2.117 9.985 6.613 1.00 84.31 90 THR A N 1
ATOM 706 C CA . THR A 1 90 ? -3.481 10.346 6.243 1.00 84.31 90 THR A CA 1
ATOM 707 C C . THR A 1 90 ? -3.501 11.676 5.519 1.00 84.31 90 THR A C 1
ATOM 709 O O . THR A 1 90 ? -2.523 12.423 5.518 1.00 84.31 90 THR A O 1
ATOM 712 N N . SER A 1 91 ? -4.639 11.977 4.917 1.00 76.62 91 SER A N 1
ATOM 713 C CA . SER A 1 91 ? -4.898 13.204 4.187 1.00 76.62 91 SER A CA 1
ATOM 714 C C . SER A 1 91 ? -5.149 14.372 5.142 1.00 76.62 91 SER A C 1
ATOM 716 O O . SER A 1 91 ? -6.116 14.378 5.906 1.00 76.62 91 SER A O 1
ATOM 718 N N . LYS A 1 92 ? -4.308 15.401 5.076 1.00 70.69 92 LYS A N 1
ATOM 719 C CA . LYS A 1 92 ? -4.471 16.650 5.821 1.00 70.69 92 LYS A CA 1
ATOM 720 C C . LYS A 1 92 ? -5.789 17.315 5.438 1.00 70.69 92 LYS A C 1
ATOM 722 O O . LYS A 1 92 ? -6.075 17.518 4.261 1.00 70.69 92 LYS A O 1
ATOM 727 N N . GLY A 1 93 ? -6.570 17.703 6.441 1.00 58.03 93 GLY A N 1
ATOM 728 C CA . GLY A 1 93 ? -7.829 18.429 6.244 1.00 58.03 93 GLY A CA 1
ATOM 729 C C . GLY A 1 93 ? -8.986 17.592 5.687 1.00 58.03 93 GLY A C 1
ATOM 730 O O . GLY A 1 93 ? -10.067 18.143 5.495 1.00 58.03 93 GLY A O 1
ATOM 731 N N . SER A 1 94 ? -8.797 16.287 5.462 1.00 60.75 94 SER A N 1
ATOM 732 C CA . SER A 1 94 ? -9.899 15.383 5.129 1.00 60.75 94 SER A CA 1
ATOM 733 C C . SER A 1 94 ? -10.803 15.175 6.345 1.00 60.75 94 SER A C 1
ATOM 735 O O . SER A 1 94 ? -10.322 14.985 7.465 1.00 60.75 94 SER A O 1
ATOM 737 N N . THR A 1 95 ? -12.119 15.209 6.123 1.00 52.84 95 THR A N 1
ATOM 738 C CA . THR A 1 95 ? -13.111 14.830 7.140 1.00 52.84 95 THR A CA 1
ATOM 739 C C . THR A 1 95 ? -13.131 13.317 7.341 1.00 52.84 95 THR A C 1
ATOM 741 O O . THR A 1 95 ? -13.154 12.872 8.484 1.00 52.84 95 THR A O 1
ATOM 744 N N . GLY A 1 96 ? -12.998 12.550 6.251 1.00 58.50 96 GLY A N 1
ATOM 745 C CA . GLY A 1 96 ? -12.826 11.098 6.288 1.00 58.50 96 GLY A CA 1
ATOM 746 C C . GLY A 1 96 ? -11.403 10.701 6.683 1.00 58.50 96 GLY A C 1
ATOM 747 O O . GLY A 1 96 ? -10.436 11.397 6.356 1.00 58.50 96 GLY A O 1
ATOM 748 N N . THR A 1 97 ? -11.254 9.580 7.387 1.00 71.19 97 THR A N 1
ATOM 749 C CA . THR A 1 97 ? -9.954 9.143 7.912 1.00 71.19 97 THR A CA 1
ATOM 750 C C . THR A 1 97 ? -9.432 7.942 7.128 1.00 71.19 97 THR A C 1
ATOM 752 O O . THR A 1 97 ? -9.829 6.819 7.393 1.00 71.19 97 THR A O 1
ATOM 755 N N . SER A 1 98 ? -8.504 8.136 6.189 1.00 80.31 98 SER A N 1
ATOM 756 C CA . SER A 1 98 ? -7.782 7.025 5.547 1.00 80.31 98 SER A CA 1
ATOM 757 C C . SER A 1 98 ? -6.349 6.933 6.068 1.00 80.31 98 SER A C 1
ATOM 759 O O . SER A 1 98 ? -5.703 7.951 6.297 1.00 80.31 98 SER A O 1
ATOM 761 N N . ILE A 1 99 ? -5.850 5.721 6.294 1.00 84.00 99 ILE A N 1
ATOM 762 C CA . ILE A 1 99 ? -4.455 5.459 6.646 1.00 84.00 99 ILE A CA 1
ATOM 763 C C . ILE A 1 99 ? -3.837 4.652 5.518 1.00 84.00 99 ILE A C 1
ATOM 765 O O . ILE A 1 99 ? -4.245 3.516 5.282 1.00 84.00 99 ILE A O 1
ATOM 769 N N . SER A 1 100 ? -2.837 5.221 4.860 1.00 82.19 100 SER A N 1
ATOM 770 C CA . SER A 1 100 ? -2.148 4.605 3.727 1.00 82.19 100 SER A CA 1
ATOM 771 C C . SER A 1 100 ? -0.696 4.310 4.083 1.00 82.19 100 SER A C 1
ATOM 773 O O . SER A 1 100 ? -0.064 5.058 4.835 1.00 82.19 100 SER A O 1
ATOM 775 N N . LEU A 1 101 ? -0.168 3.210 3.545 1.00 79.81 101 LEU A N 1
ATOM 776 C CA . LEU A 1 101 ? 1.250 2.874 3.633 1.00 79.81 101 LEU A CA 1
ATOM 777 C C . LEU A 1 101 ? 2.017 3.529 2.485 1.00 79.81 101 LEU A C 1
ATOM 779 O O . LEU A 1 101 ? 1.723 3.271 1.322 1.00 79.81 101 LEU A O 1
ATOM 783 N N . ALA A 1 102 ? 3.052 4.288 2.825 1.00 76.56 102 ALA A N 1
ATOM 784 C CA . ALA A 1 102 ? 4.021 4.820 1.878 1.00 76.56 102 ALA A CA 1
ATOM 785 C C . ALA A 1 102 ? 5.437 4.341 2.227 1.00 76.56 102 ALA A C 1
ATOM 787 O O . ALA A 1 102 ? 5.752 4.049 3.385 1.00 76.56 102 ALA A O 1
ATOM 788 N N . MET A 1 103 ? 6.302 4.268 1.217 1.00 72.88 103 MET A N 1
ATOM 789 C CA .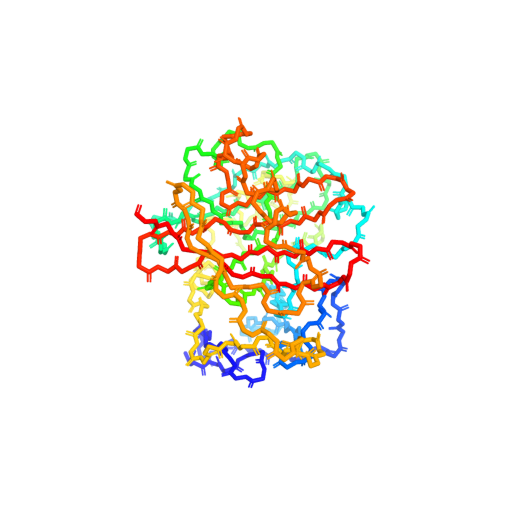 MET A 1 103 ? 7.686 3.813 1.344 1.00 72.88 103 MET A CA 1
ATOM 790 C C . MET A 1 103 ? 8.643 4.830 0.707 1.00 72.88 103 MET A C 1
ATOM 792 O O . MET A 1 103 ? 8.332 5.416 -0.326 1.00 72.88 103 MET A O 1
ATOM 796 N N . GLY A 1 104 ? 9.794 5.068 1.337 1.00 68.38 104 GLY A N 1
ATOM 797 C CA . GLY A 1 104 ? 10.754 6.091 0.910 1.00 68.38 104 GLY A CA 1
ATOM 798 C C . GLY A 1 104 ? 11.953 6.215 1.847 1.00 68.38 104 GLY A C 1
ATOM 799 O O . GLY A 1 104 ? 12.034 5.557 2.884 1.00 68.38 104 GLY A O 1
ATOM 800 N N . LYS A 1 105 ? 12.897 7.111 1.541 1.00 67.06 105 LYS A N 1
ATOM 801 C CA . LYS A 1 105 ? 13.956 7.467 2.500 1.00 67.06 105 LYS A CA 1
ATOM 802 C C . LYS A 1 105 ? 13.354 8.287 3.639 1.00 67.06 105 LYS A C 1
ATOM 804 O O . LYS A 1 105 ? 12.679 9.280 3.384 1.00 67.06 105 LYS A O 1
ATOM 809 N N . LYS A 1 106 ? 13.636 7.920 4.893 1.00 69.81 106 LYS A N 1
ATOM 810 C CA . LYS A 1 106 ? 13.047 8.557 6.087 1.00 69.81 106 LYS A CA 1
ATOM 811 C C . LYS A 1 106 ? 13.079 10.088 6.055 1.00 69.81 106 LYS A C 1
ATOM 813 O O . LYS A 1 106 ? 12.046 10.721 6.212 1.00 69.81 106 LYS A O 1
ATOM 818 N N . ASN A 1 107 ? 14.247 10.665 5.785 1.00 68.62 107 ASN A N 1
ATOM 819 C CA . ASN A 1 107 ? 14.447 12.114 5.744 1.00 68.62 107 ASN A CA 1
ATOM 820 C C . ASN A 1 107 ? 13.656 12.821 4.632 1.00 68.62 107 ASN A C 1
ATOM 822 O O . ASN A 1 107 ? 13.433 14.020 4.723 1.00 68.62 107 ASN A O 1
ATOM 826 N N . GLN A 1 108 ? 13.276 12.103 3.574 1.00 66.88 108 GLN A N 1
ATOM 827 C CA . GLN A 1 108 ? 12.416 12.622 2.513 1.00 66.88 108 GLN A CA 1
ATOM 828 C C . GLN A 1 108 ? 10.956 12.507 2.919 1.00 66.88 108 GLN A C 1
ATOM 830 O O . GLN A 1 108 ? 10.225 13.476 2.785 1.00 66.88 108 GLN A O 1
ATOM 835 N N . LEU A 1 109 ? 10.555 11.360 3.474 1.00 69.88 109 LEU A N 1
ATOM 836 C CA . LEU A 1 109 ? 9.189 11.127 3.943 1.00 69.88 109 LEU A CA 1
ATOM 837 C C . LEU A 1 109 ? 8.779 12.112 5.044 1.00 69.88 109 LEU A C 1
ATOM 839 O O . LEU A 1 109 ? 7.653 12.587 5.036 1.00 69.88 109 LEU A O 1
ATOM 843 N N . GLU A 1 110 ? 9.687 12.448 5.964 1.00 71.00 110 GLU A N 1
ATOM 844 C CA . GLU A 1 110 ? 9.434 13.376 7.080 1.00 71.00 110 GLU A CA 1
ATOM 845 C C . GLU A 1 110 ? 9.087 14.805 6.642 1.00 71.00 110 GLU A C 1
ATOM 847 O O . GLU A 1 110 ? 8.431 15.529 7.389 1.00 71.00 110 GLU A O 1
ATOM 852 N N . VAL A 1 111 ? 9.528 15.215 5.450 1.00 67.75 111 VAL A N 1
ATOM 853 C CA . VAL A 1 111 ? 9.317 16.568 4.907 1.00 67.75 111 VAL A CA 1
ATOM 854 C C . VAL A 1 111 ? 8.477 16.563 3.630 1.00 67.75 111 VAL A C 1
ATOM 856 O O . VAL A 1 111 ? 8.259 17.619 3.037 1.00 67.75 111 VAL A O 1
ATOM 859 N N . ALA A 1 112 ? 8.045 15.383 3.179 1.00 65.44 112 ALA A N 1
ATOM 860 C CA . ALA A 1 112 ? 7.278 15.219 1.960 1.00 65.44 112 ALA A CA 1
ATOM 861 C C . ALA A 1 112 ? 5.866 15.762 2.159 1.00 65.44 112 ALA A C 1
ATOM 863 O O . ALA A 1 112 ? 5.134 15.338 3.050 1.00 65.44 112 ALA A O 1
ATOM 864 N N . ASP A 1 113 ? 5.482 16.683 1.284 1.00 64.00 113 ASP A N 1
ATOM 865 C CA . ASP A 1 113 ? 4.137 17.245 1.280 1.00 64.00 113 ASP A CA 1
ATOM 866 C C . ASP A 1 113 ? 3.125 16.262 0.662 1.00 64.00 113 ASP A C 1
ATOM 868 O O . ASP A 1 113 ? 1.984 16.154 1.101 1.00 64.00 113 ASP A O 1
ATOM 872 N N . ALA A 1 114 ? 3.587 15.451 -0.294 1.00 67.62 114 ALA A N 1
ATOM 873 C CA . ALA A 1 114 ? 2.845 14.358 -0.905 1.00 67.62 114 ALA A CA 1
ATOM 874 C C . ALA A 1 114 ? 3.632 13.046 -0.776 1.00 67.62 114 ALA A C 1
ATOM 876 O O . ALA A 1 114 ? 4.834 13.002 -1.041 1.00 67.62 114 ALA A O 1
ATOM 877 N N . LEU A 1 115 ? 2.946 11.978 -0.377 1.00 65.88 115 LEU A N 1
ATOM 878 C CA . LEU A 1 115 ? 3.498 10.639 -0.227 1.00 65.88 115 LEU A CA 1
ATOM 879 C C . LEU A 1 115 ? 2.986 9.718 -1.340 1.00 65.88 115 LEU A C 1
ATOM 881 O O . LEU A 1 115 ? 1.820 9.828 -1.731 1.00 65.88 115 LEU A O 1
ATOM 885 N N . PRO A 1 116 ? 3.821 8.790 -1.839 1.00 61.16 116 PRO A N 1
ATOM 886 C CA . PRO A 1 116 ? 3.377 7.806 -2.814 1.00 61.16 116 PRO A CA 1
ATOM 887 C C . PRO A 1 116 ? 2.371 6.847 -2.165 1.00 61.16 116 PRO A C 1
ATOM 889 O O . PRO A 1 116 ? 2.644 6.264 -1.118 1.00 61.16 116 PRO A O 1
ATOM 892 N N . TRP A 1 117 ? 1.214 6.663 -2.805 1.00 61.69 117 TRP A N 1
ATOM 893 C CA . TRP A 1 117 ? 0.186 5.694 -2.386 1.00 61.69 117 TRP A CA 1
ATOM 894 C C . TRP A 1 117 ? 0.533 4.253 -2.773 1.00 61.69 117 TRP A C 1
ATOM 896 O O . TRP A 1 117 ? -0.096 3.296 -2.320 1.00 61.69 117 TRP A O 1
ATOM 906 N N . VAL A 1 118 ? 1.536 4.104 -3.631 1.00 67.19 118 VAL A N 1
ATOM 907 C CA . VAL A 1 118 ? 2.073 2.833 -4.091 1.00 67.19 118 VAL A CA 1
ATOM 908 C C . VAL A 1 118 ? 3.375 2.580 -3.346 1.00 67.19 118 VAL A C 1
ATOM 910 O O . VAL A 1 118 ? 4.265 3.431 -3.319 1.00 67.19 118 VAL A O 1
ATOM 913 N N . PHE A 1 119 ? 3.502 1.400 -2.752 1.00 69.19 119 PHE A N 1
ATOM 914 C CA . PHE A 1 119 ? 4.768 0.916 -2.229 1.00 69.19 119 PHE A CA 1
ATOM 915 C C . PHE A 1 119 ? 5.210 -0.310 -3.017 1.00 69.19 119 PHE A C 1
ATOM 917 O O . PHE A 1 119 ? 4.413 -1.131 -3.471 1.00 69.19 119 PHE A O 1
ATOM 924 N N . SER A 1 120 ? 6.518 -0.432 -3.172 1.00 67.38 120 SER A N 1
ATOM 925 C CA . SER A 1 120 ? 7.120 -1.498 -3.956 1.00 67.38 120 SER A CA 1
ATOM 926 C C . SER A 1 120 ? 7.786 -2.480 -2.995 1.00 67.38 120 SER A C 1
ATOM 928 O O . SER A 1 120 ? 8.893 -2.208 -2.531 1.00 67.38 120 SER A O 1
ATOM 930 N N . PRO A 1 121 ? 7.136 -3.606 -2.627 1.00 59.88 121 PRO A N 1
ATOM 931 C CA . PRO A 1 121 ? 7.784 -4.636 -1.809 1.00 59.88 121 PRO A CA 1
ATOM 932 C C . PRO A 1 121 ? 9.024 -5.230 -2.507 1.00 59.88 121 PRO A C 1
ATOM 934 O O . PRO A 1 121 ? 9.848 -5.864 -1.849 1.00 59.88 121 PRO A O 1
ATOM 937 N N . SER A 1 122 ? 9.176 -5.000 -3.816 1.00 60.97 122 SER A N 1
ATOM 938 C CA . SER A 1 122 ? 10.380 -5.263 -4.604 1.00 60.97 122 SER A CA 1
ATOM 939 C C . SER A 1 122 ? 10.509 -4.293 -5.783 1.00 60.97 122 SER A C 1
ATOM 941 O O . SER A 1 122 ? 9.589 -3.538 -6.064 1.00 60.97 122 SER A O 1
ATOM 943 N N . GLN A 1 123 ? 11.627 -4.311 -6.516 1.00 56.19 123 GLN A N 1
ATOM 944 C CA . GLN A 1 123 ? 11.779 -3.476 -7.719 1.00 56.19 123 GLN A CA 1
ATOM 945 C C . GLN A 1 123 ? 10.930 -3.936 -8.912 1.00 56.19 123 GLN A C 1
ATOM 947 O O . GLN A 1 123 ? 10.671 -3.153 -9.822 1.00 56.19 123 GLN A O 1
ATOM 952 N N . SER A 1 124 ? 10.519 -5.206 -8.937 1.00 59.09 124 SER A N 1
ATOM 953 C CA . SER A 1 124 ? 9.732 -5.778 -10.032 1.00 59.09 124 SER A CA 1
ATOM 954 C C . SER A 1 124 ? 8.236 -5.599 -9.856 1.00 59.09 124 SER A C 1
ATOM 956 O O . SER A 1 124 ? 7.494 -5.899 -10.781 1.00 59.09 124 SER A O 1
ATOM 958 N N . SER A 1 125 ? 7.756 -5.178 -8.689 1.00 68.38 125 SER A N 1
ATOM 959 C CA . SER A 1 125 ? 6.327 -5.215 -8.422 1.00 68.38 125 SER A CA 1
ATOM 960 C C . SER A 1 125 ? 5.900 -4.226 -7.351 1.00 68.38 125 SER A C 1
ATOM 962 O O . SER A 1 125 ? 6.655 -3.889 -6.437 1.00 68.38 125 SER A O 1
ATOM 964 N N . SER A 1 126 ? 4.651 -3.791 -7.453 1.00 74.25 126 SER A N 1
ATOM 965 C CA . SER A 1 126 ? 4.101 -2.759 -6.593 1.00 74.25 126 SER A CA 1
ATOM 966 C C . SER A 1 126 ? 2.712 -3.124 -6.088 1.00 74.25 126 SER A C 1
ATOM 968 O O . SER A 1 126 ? 1.970 -3.916 -6.687 1.00 74.25 126 SER A O 1
ATOM 970 N N . ALA A 1 127 ? 2.385 -2.550 -4.938 1.00 79.69 127 ALA A N 1
ATOM 971 C CA . ALA A 1 127 ? 1.131 -2.737 -4.244 1.00 79.69 127 ALA A CA 1
ATOM 972 C C . ALA A 1 127 ? 0.709 -1.434 -3.558 1.00 79.69 127 ALA A C 1
ATOM 974 O O . ALA A 1 127 ? 1.518 -0.549 -3.292 1.00 79.69 127 ALA A O 1
ATOM 975 N N . THR A 1 128 ? -0.566 -1.346 -3.220 1.00 82.81 128 THR A N 1
ATOM 976 C CA . THR A 1 128 ? -1.113 -0.289 -2.376 1.00 82.81 128 THR A CA 1
ATOM 977 C C . THR A 1 128 ? -1.820 -0.950 -1.216 1.00 82.81 128 THR A C 1
ATOM 979 O O . THR A 1 128 ? -2.494 -1.970 -1.376 1.00 82.81 128 THR A O 1
ATOM 982 N N . PHE A 1 129 ? -1.646 -0.369 -0.036 1.00 86.56 129 PHE A N 1
ATOM 983 C CA . PHE A 1 129 ? -2.302 -0.822 1.175 1.00 86.56 129 PHE A CA 1
ATOM 984 C C . PHE A 1 129 ? -2.870 0.393 1.897 1.00 86.56 129 PHE A C 1
ATOM 986 O O . PHE A 1 129 ? -2.124 1.314 2.241 1.00 86.56 129 PHE A O 1
ATOM 993 N N . TYR A 1 130 ? -4.176 0.377 2.149 1.00 86.69 130 TYR A N 1
ATOM 994 C CA . TYR A 1 130 ? -4.850 1.439 2.886 1.00 86.69 130 TYR A CA 1
ATOM 995 C C . TYR A 1 130 ? -5.953 0.904 3.796 1.00 86.69 130 TYR A C 1
ATOM 997 O O . TYR A 1 130 ? -6.475 -0.192 3.611 1.00 86.69 130 TYR A O 1
ATOM 1005 N N . ARG A 1 131 ? -6.324 1.717 4.781 1.00 88.94 131 ARG A N 1
ATOM 1006 C CA . ARG A 1 131 ? -7.449 1.511 5.689 1.00 88.94 131 ARG A CA 1
ATOM 1007 C C . ARG A 1 131 ? -8.306 2.769 5.691 1.00 88.94 131 ARG A C 1
ATOM 1009 O O . ARG A 1 131 ? -7.850 3.800 6.166 1.00 88.94 131 ARG A O 1
ATOM 1016 N N . VAL A 1 132 ? -9.538 2.679 5.197 1.00 87.31 132 VAL A N 1
ATOM 1017 C CA . VAL A 1 132 ? -10.553 3.736 5.352 1.00 87.31 132 VAL A CA 1
ATOM 1018 C C . VAL A 1 132 ? -11.285 3.540 6.671 1.00 87.31 132 VAL A C 1
ATOM 1020 O O . VAL A 1 132 ? -11.878 2.496 6.863 1.00 87.31 132 VAL A O 1
ATOM 1023 N N . ILE A 1 133 ? -11.224 4.494 7.586 1.00 86.25 133 ILE A N 1
ATOM 1024 C CA . ILE A 1 133 ? -12.001 4.529 8.825 1.00 86.25 133 ILE A CA 1
ATOM 1025 C C . ILE A 1 133 ? -13.190 5.446 8.557 1.00 86.25 133 ILE A C 1
ATOM 1027 O O . ILE A 1 133 ? -13.010 6.657 8.393 1.00 86.25 133 ILE A O 1
ATOM 1031 N N . GLU A 1 134 ? -14.383 4.860 8.519 1.00 83.38 134 GLU A N 1
ATOM 1032 C CA . GLU A 1 134 ? -15.619 5.611 8.307 1.00 83.38 134 GLU A CA 1
ATOM 1033 C C . GLU A 1 134 ? -15.925 6.516 9.512 1.00 83.38 134 GLU A C 1
ATOM 1035 O O . GLU A 1 134 ? -15.545 6.229 10.657 1.00 83.38 134 GLU A O 1
ATOM 1040 N N . ASP A 1 135 ? -16.628 7.622 9.265 1.00 79.62 135 ASP A N 1
ATOM 1041 C CA . ASP A 1 135 ? -16.942 8.616 10.299 1.00 79.62 135 ASP A CA 1
ATOM 1042 C C . ASP A 1 135 ? -17.785 8.013 11.441 1.00 79.62 135 ASP A C 1
ATOM 1044 O O . ASP A 1 135 ? -17.582 8.333 12.620 1.00 79.62 135 ASP A O 1
ATOM 1048 N N . ASP A 1 136 ? -18.693 7.093 11.107 1.00 84.44 136 ASP A N 1
ATOM 1049 C CA . ASP A 1 136 ? -19.577 6.395 12.044 1.00 84.44 136 ASP A CA 1
ATOM 1050 C C . ASP A 1 136 ? -18.957 5.125 12.656 1.00 84.44 136 ASP A C 1
ATOM 1052 O O . ASP A 1 136 ? -19.533 4.532 13.578 1.00 84.44 136 ASP A O 1
ATOM 1056 N N . GLU A 1 137 ? -17.758 4.733 12.214 1.00 88.12 137 GLU A N 1
ATOM 1057 C CA . GLU A 1 137 ? -17.110 3.511 12.668 1.00 88.12 137 GLU A CA 1
ATOM 1058 C C . GLU A 1 137 ? -16.712 3.585 14.148 1.00 88.12 137 GLU A C 1
ATOM 1060 O O . GLU A 1 137 ? -15.950 4.452 14.582 1.00 88.12 137 GLU A O 1
ATOM 1065 N N . GLN A 1 138 ? -17.176 2.619 14.939 1.00 88.94 138 GLN A N 1
ATOM 1066 C CA . GLN A 1 138 ? -16.856 2.533 16.362 1.00 88.94 138 GLN A CA 1
ATOM 1067 C C . GLN A 1 138 ? -15.505 1.848 16.594 1.00 88.94 138 GLN A C 1
ATOM 1069 O O . GLN A 1 138 ? -15.400 0.620 16.635 1.00 88.94 138 GLN A O 1
ATOM 1074 N N . LEU A 1 139 ? 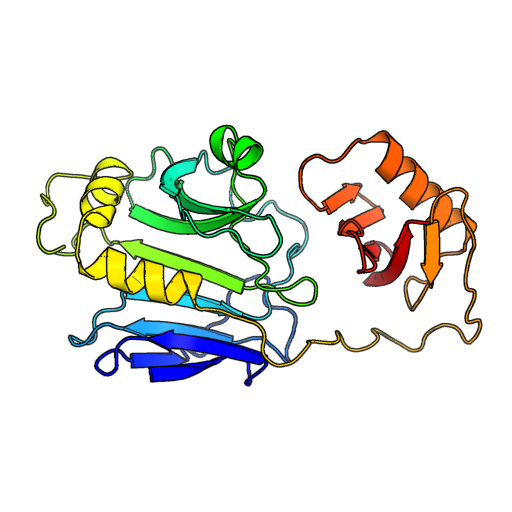-14.474 2.659 16.817 1.00 89.88 139 LEU A N 1
ATOM 1075 C CA . LEU A 1 139 ? -13.121 2.195 17.109 1.00 89.88 139 LEU A CA 1
ATOM 1076 C C . LEU A 1 139 ? -12.905 1.989 18.614 1.00 89.88 139 LEU A C 1
ATOM 1078 O O . LEU A 1 139 ? -13.028 2.906 19.426 1.00 89.88 139 LEU A O 1
ATOM 1082 N N . THR A 1 140 ? -12.531 0.768 19.004 1.00 89.75 140 THR A N 1
ATOM 1083 C CA . THR A 1 140 ? -12.287 0.443 20.418 1.00 89.75 140 THR A CA 1
ATOM 1084 C C . THR A 1 140 ? -11.113 1.261 20.964 1.00 89.75 140 THR A C 1
ATOM 1086 O O . THR A 1 140 ? -9.995 1.157 20.467 1.00 89.75 140 THR A O 1
ATOM 1089 N N . GLY A 1 141 ? -11.352 2.042 22.021 1.00 90.62 141 GLY A N 1
ATOM 1090 C CA . GLY A 1 141 ? -10.315 2.858 22.664 1.00 90.62 141 GLY A CA 1
ATOM 1091 C C . GLY A 1 141 ? -9.999 4.177 21.950 1.00 90.62 141 GLY A C 1
ATOM 1092 O O . GLY A 1 141 ? -9.019 4.829 22.307 1.00 90.62 141 GLY A O 1
ATOM 1093 N N . VAL A 1 142 ? -10.817 4.583 20.976 1.00 94.44 142 VAL A N 1
ATOM 1094 C CA . VAL A 1 142 ? -10.726 5.883 20.299 1.00 94.44 142 VAL A CA 1
ATOM 1095 C C . VAL A 1 142 ? -11.956 6.713 20.658 1.00 94.44 142 VAL A C 1
ATOM 1097 O O . VAL A 1 142 ? -13.077 6.212 20.639 1.00 94.44 142 VAL A O 1
ATOM 1100 N N . ASP A 1 143 ? -11.746 7.979 21.012 1.00 93.88 143 ASP A N 1
ATOM 1101 C CA . ASP A 1 143 ? -12.841 8.910 21.288 1.00 93.88 143 ASP A CA 1
ATOM 1102 C C . ASP A 1 143 ? -13.621 9.199 19.986 1.00 93.88 143 ASP A C 1
ATOM 1104 O O . ASP A 1 143 ? -13.014 9.660 19.013 1.00 93.88 143 ASP A O 1
ATOM 1108 N N . PRO A 1 144 ? -14.945 8.942 19.944 1.00 90.50 144 PRO A N 1
ATOM 1109 C CA . PRO A 1 144 ? -15.755 9.101 18.737 1.00 90.50 144 PRO A CA 1
ATOM 1110 C C . PRO A 1 144 ? -15.882 10.558 18.271 1.00 90.50 144 PRO A C 1
ATOM 1112 O O . PRO A 1 144 ? -16.259 10.786 17.125 1.00 90.50 144 PRO A O 1
ATOM 1115 N N . SER A 1 145 ? -15.566 11.538 19.125 1.00 90.75 145 SER A N 1
ATOM 1116 C CA . SER A 1 145 ? -15.553 12.959 18.756 1.00 90.75 145 SER A CA 1
ATOM 1117 C C . SER A 1 145 ? -14.328 13.364 17.929 1.00 90.75 145 SER A C 1
ATOM 1119 O O . SER A 1 145 ? -14.323 14.433 17.315 1.00 90.75 145 SER A O 1
ATOM 1121 N N . LEU A 1 146 ? -13.286 12.524 17.891 1.00 90.44 146 LEU A N 1
ATOM 1122 C CA . LEU A 1 146 ? -12.095 12.780 17.090 1.00 90.44 146 LEU A CA 1
ATOM 1123 C C . LEU A 1 146 ? -12.379 12.550 15.603 1.00 90.44 146 LEU A C 1
ATOM 1125 O O . LEU A 1 146 ? -13.013 11.566 15.215 1.00 90.44 146 LEU A O 1
ATOM 1129 N N . THR A 1 147 ? -11.811 13.419 14.770 1.00 87.06 147 THR A N 1
ATOM 1130 C CA . THR A 1 147 ? -11.904 13.383 13.302 1.00 87.06 147 THR A CA 1
ATOM 1131 C C . THR A 1 147 ? -10.522 13.532 12.655 1.00 87.06 147 THR A C 1
ATOM 1133 O O . THR A 1 147 ? -9.542 13.887 13.328 1.00 87.06 147 THR A O 1
ATOM 1136 N N . GLY A 1 148 ? -10.430 13.208 11.360 1.00 83.06 148 GLY A N 1
ATOM 1137 C CA . GLY A 1 148 ? -9.215 13.336 10.549 1.00 83.06 148 GLY A CA 1
ATOM 1138 C C . GLY A 1 148 ? -7.964 12.732 11.204 1.00 83.06 148 GLY A C 1
ATOM 1139 O O . GLY A 1 148 ? -7.991 11.654 11.806 1.00 83.06 148 GLY A O 1
ATOM 1140 N N . ALA A 1 149 ? -6.842 13.456 11.153 1.00 85.69 149 ALA A N 1
ATOM 1141 C CA . ALA A 1 149 ? -5.573 12.965 11.690 1.00 85.69 149 ALA A CA 1
ATOM 1142 C C . ALA A 1 149 ? -5.556 12.753 13.209 1.00 85.69 149 ALA A C 1
ATOM 1144 O O . ALA A 1 149 ? -4.808 11.899 13.689 1.00 85.69 149 ALA A O 1
ATOM 1145 N N . ALA A 1 150 ? -6.369 13.476 13.986 1.00 88.56 150 ALA A N 1
ATOM 1146 C CA . ALA A 1 150 ? -6.453 13.239 15.427 1.00 88.56 150 ALA A CA 1
ATOM 1147 C C . ALA A 1 150 ? -7.061 11.859 15.719 1.00 88.56 150 ALA A C 1
ATOM 1149 O O . ALA A 1 150 ? -6.524 11.111 16.542 1.00 88.56 150 ALA A O 1
ATOM 1150 N N . ARG A 1 151 ? -8.120 11.488 14.983 1.00 90.25 151 ARG A N 1
ATOM 1151 C CA . ARG A 1 151 ? -8.726 10.150 15.037 1.00 90.25 151 ARG A CA 1
ATOM 1152 C C . ARG A 1 151 ? -7.736 9.084 14.584 1.00 90.25 151 ARG A C 1
ATOM 1154 O O . ARG A 1 151 ? -7.551 8.094 15.286 1.00 90.25 151 ARG A O 1
ATOM 1161 N N . ALA A 1 152 ? -7.029 9.321 13.479 1.00 89.50 152 ALA A N 1
ATOM 1162 C CA . ALA A 1 152 ? -6.037 8.383 12.959 1.00 89.50 152 ALA A CA 1
ATOM 1163 C C . ALA A 1 152 ? -4.876 8.134 13.939 1.00 89.50 152 ALA A C 1
ATOM 1165 O O . ALA A 1 152 ? -4.490 6.992 14.177 1.00 89.50 152 ALA A O 1
ATOM 1166 N N . ARG A 1 153 ? -4.348 9.190 14.575 1.00 91.00 153 ARG A N 1
ATOM 1167 C CA . ARG A 1 153 ? -3.302 9.085 15.612 1.00 91.00 153 ARG A CA 1
ATOM 1168 C C . ARG A 1 153 ? -3.790 8.396 16.878 1.00 91.00 153 ARG A C 1
ATOM 1170 O O . ARG A 1 153 ? -2.998 7.733 17.545 1.00 91.00 153 ARG A O 1
ATOM 1177 N N . ALA A 1 154 ? -5.058 8.570 17.245 1.00 92.69 154 ALA A N 1
ATOM 1178 C CA . ALA A 1 154 ? -5.652 7.822 18.346 1.00 92.69 154 ALA A CA 1
ATOM 1179 C C . ALA A 1 154 ? -5.788 6.337 17.979 1.00 92.69 154 ALA A C 1
ATOM 1181 O O . ALA A 1 154 ? -5.362 5.480 18.752 1.00 92.69 154 ALA A O 1
ATOM 1182 N N . TYR A 1 155 ? -6.272 6.038 16.771 1.00 92.56 155 TYR A N 1
ATOM 1183 C CA . TYR A 1 155 ? -6.360 4.676 16.255 1.00 92.56 155 TYR A CA 1
ATOM 1184 C C . TYR A 1 155 ? -4.995 3.983 16.187 1.00 92.56 155 TYR A C 1
ATOM 1186 O O . TYR A 1 155 ? -4.878 2.827 16.589 1.00 92.56 155 TYR A O 1
ATOM 1194 N N . ALA A 1 156 ? -3.940 4.708 15.805 1.00 92.50 156 ALA A N 1
ATOM 1195 C CA . ALA A 1 156 ? -2.574 4.190 15.737 1.00 92.50 156 ALA A CA 1
ATOM 1196 C C . ALA A 1 156 ? -1.999 3.697 17.083 1.00 92.50 156 ALA A C 1
ATOM 1198 O O . ALA A 1 156 ? -0.956 3.046 17.124 1.00 92.50 156 ALA A O 1
ATOM 1199 N N . LYS A 1 157 ? -2.676 3.983 18.203 1.00 94.06 157 LYS A N 1
ATOM 1200 C CA . LYS A 1 157 ? -2.308 3.506 19.547 1.00 94.06 157 LYS A CA 1
ATOM 1201 C C . LYS A 1 157 ? -3.038 2.222 19.954 1.00 94.06 157 LYS A C 1
ATOM 1203 O O . LYS A 1 157 ? -2.760 1.686 21.027 1.00 94.06 157 LYS A O 1
ATOM 1208 N N . THR A 1 158 ? -3.974 1.739 19.141 1.00 93.69 158 THR A N 1
ATOM 1209 C CA . THR A 1 158 ? -4.792 0.559 19.451 1.00 93.69 158 THR A CA 1
ATOM 1210 C C . THR A 1 158 ? -4.048 -0.749 19.166 1.00 93.69 158 THR A C 1
ATOM 1212 O O . THR A 1 158 ? -3.087 -0.796 18.394 1.00 93.69 158 THR A O 1
ATOM 1215 N N . GLU A 1 159 ? -4.501 -1.842 19.790 1.00 92.62 159 GLU A N 1
ATOM 1216 C CA . GLU A 1 159 ? -4.005 -3.193 19.478 1.00 92.62 159 GLU A CA 1
ATOM 1217 C C . GLU A 1 159 ? -4.300 -3.577 18.029 1.00 92.62 159 GLU A C 1
ATOM 1219 O O . GLU A 1 159 ? -3.460 -4.151 17.341 1.00 92.62 159 GLU A O 1
ATOM 1224 N N . GLU A 1 160 ? -5.497 -3.231 17.565 1.00 91.81 160 GLU A N 1
ATOM 1225 C CA . GLU A 1 160 ? -5.970 -3.578 16.233 1.00 91.81 160 GLU A CA 1
ATOM 1226 C C . GLU A 1 160 ? -5.096 -2.940 15.151 1.00 91.81 160 GLU A C 1
ATOM 1228 O O . GLU A 1 160 ? -4.640 -3.628 14.238 1.00 91.81 160 GLU A O 1
ATOM 1233 N N . TYR A 1 161 ? -4.747 -1.661 15.317 1.00 92.94 161 TYR A N 1
ATOM 1234 C CA . TYR A 1 161 ? -3.778 -1.014 14.444 1.00 92.94 161 TYR A CA 1
ATOM 1235 C C . TYR A 1 161 ? -2.400 -1.685 14.506 1.00 92.94 161 TYR A C 1
ATOM 1237 O O . TYR A 1 161 ? -1.749 -1.836 13.476 1.00 92.94 161 TYR A O 1
ATOM 1245 N N . ARG A 1 162 ? -1.932 -2.127 15.681 1.00 92.38 162 ARG A N 1
ATOM 1246 C CA . ARG A 1 162 ? -0.635 -2.818 15.784 1.00 92.38 162 ARG A CA 1
ATOM 1247 C C . ARG A 1 162 ? -0.622 -4.121 14.986 1.00 92.38 162 ARG A C 1
ATOM 1249 O O . ARG A 1 162 ? 0.366 -4.409 14.309 1.00 92.38 162 ARG A O 1
ATOM 1256 N N . GLN A 1 163 ? -1.710 -4.888 15.047 1.00 93.50 163 GLN A N 1
ATOM 1257 C CA . GLN A 1 163 ? -1.885 -6.089 14.231 1.00 93.50 163 GLN A CA 1
ATOM 1258 C C . GLN A 1 163 ? -1.902 -5.725 12.744 1.00 93.50 163 GLN A C 1
ATOM 1260 O O . GLN A 1 163 ? -1.141 -6.308 11.974 1.00 93.50 163 GLN A O 1
ATOM 1265 N N . LEU A 1 164 ? -2.672 -4.703 12.359 1.00 92.75 164 LEU A N 1
ATOM 1266 C CA . LEU A 1 164 ? -2.745 -4.226 10.980 1.00 92.75 164 LEU A CA 1
ATOM 1267 C C . LEU A 1 164 ? -1.382 -3.768 10.439 1.00 92.75 164 LEU A C 1
ATOM 1269 O O . LEU A 1 164 ? -0.961 -4.216 9.377 1.00 92.75 164 LEU A O 1
ATOM 1273 N N . LYS A 1 165 ? -0.644 -2.954 11.198 1.00 91.31 165 LYS A N 1
ATOM 1274 C CA . LYS A 1 165 ? 0.724 -2.525 10.879 1.00 91.31 165 LYS A CA 1
ATOM 1275 C C . LYS A 1 165 ? 1.649 -3.724 10.684 1.00 91.31 165 LYS A C 1
ATOM 1277 O O . LYS A 1 165 ? 2.452 -3.737 9.756 1.00 91.31 165 LYS A O 1
ATOM 1282 N N . SER A 1 166 ? 1.536 -4.749 11.529 1.00 91.62 166 SER A N 1
ATOM 1283 C CA . SER A 1 166 ? 2.321 -5.976 11.367 1.00 91.62 166 SER A CA 1
ATOM 1284 C C . SER A 1 166 ? 1.983 -6.713 10.069 1.00 91.62 166 SER A C 1
ATOM 1286 O O . SER A 1 166 ? 2.896 -7.214 9.419 1.00 91.62 166 SER A O 1
ATOM 1288 N N . ILE A 1 167 ? 0.704 -6.762 9.684 1.00 92.50 167 ILE A N 1
ATOM 1289 C CA . ILE A 1 167 ? 0.256 -7.348 8.413 1.00 92.50 167 ILE A CA 1
ATOM 1290 C C . ILE A 1 167 ? 0.843 -6.549 7.246 1.00 92.50 167 ILE A C 1
ATOM 1292 O O . ILE A 1 167 ? 1.537 -7.120 6.408 1.00 92.50 167 ILE A O 1
ATOM 1296 N N . MET A 1 168 ? 0.652 -5.227 7.243 1.00 87.75 168 MET A N 1
ATOM 1297 C CA . MET A 1 168 ? 1.158 -4.291 6.229 1.00 87.75 168 MET A CA 1
ATOM 1298 C C . MET A 1 168 ? 2.654 -4.469 5.965 1.00 87.75 168 MET A C 1
ATOM 1300 O O . MET A 1 168 ? 3.083 -4.577 4.821 1.00 87.75 168 MET A O 1
ATOM 1304 N N . LEU A 1 169 ? 3.445 -4.559 7.036 1.00 87.19 169 LEU A N 1
ATOM 1305 C CA . LEU A 1 169 ? 4.900 -4.696 6.965 1.00 87.19 169 LEU A CA 1
ATOM 1306 C C . LEU A 1 169 ? 5.381 -6.128 6.676 1.00 87.19 169 LEU A C 1
ATOM 1308 O O . LEU A 1 169 ? 6.584 -6.341 6.536 1.00 87.19 169 LEU A O 1
ATOM 1312 N N . SER A 1 170 ? 4.484 -7.117 6.631 1.00 89.50 170 SER A N 1
ATOM 1313 C CA . SER A 1 170 ? 4.840 -8.515 6.347 1.00 89.50 170 SER A CA 1
ATOM 1314 C C . SER A 1 170 ? 4.807 -8.869 4.861 1.00 89.50 170 SER A C 1
ATOM 1316 O O . SER A 1 170 ? 5.325 -9.924 4.488 1.00 89.50 170 SER A O 1
ATOM 1318 N N . LEU A 1 171 ? 4.202 -8.015 4.024 1.00 88.88 171 LEU A N 1
ATOM 1319 C CA . LEU A 1 171 ? 4.084 -8.269 2.594 1.00 88.88 171 LEU A CA 1
ATOM 1320 C C . LEU A 1 171 ? 5.476 -8.343 1.960 1.00 88.88 171 LEU A C 1
ATOM 1322 O O . LEU A 1 171 ? 6.256 -7.395 2.028 1.00 88.88 171 LEU A O 1
ATOM 1326 N N . LYS A 1 172 ? 5.765 -9.461 1.299 1.00 86.38 172 LYS A N 1
ATOM 1327 C CA . LYS A 1 172 ? 7.020 -9.667 0.570 1.00 86.38 172 LYS A CA 1
ATOM 1328 C C . LYS A 1 172 ? 6.773 -10.376 -0.751 1.00 86.38 172 LYS A C 1
ATOM 1330 O O . LYS A 1 172 ? 5.903 -11.244 -0.845 1.00 86.38 172 LYS A O 1
ATOM 1335 N N . GLU A 1 173 ? 7.568 -10.040 -1.759 1.00 84.94 173 GLU A N 1
ATOM 1336 C CA . GLU A 1 173 ? 7.596 -10.792 -3.011 1.00 84.94 173 GLU A CA 1
ATOM 1337 C C . GLU A 1 173 ? 8.306 -12.135 -2.777 1.00 84.94 173 GLU A C 1
ATOM 1339 O O . GLU A 1 173 ? 9.410 -12.195 -2.236 1.00 84.94 173 GLU A O 1
ATOM 1344 N N . ILE A 1 174 ? 7.649 -13.231 -3.152 1.00 87.25 174 ILE A N 1
ATOM 1345 C CA . ILE A 1 174 ? 8.181 -14.601 -3.046 1.00 87.25 174 ILE A CA 1
ATOM 1346 C C . ILE A 1 174 ? 8.421 -15.245 -4.412 1.00 87.25 174 ILE A C 1
ATOM 1348 O O . ILE A 1 174 ? 9.048 -16.301 -4.500 1.00 87.25 174 ILE A O 1
ATOM 1352 N N . LYS A 1 175 ? 7.928 -14.620 -5.481 1.00 84.81 175 LYS A N 1
ATOM 1353 C CA . LYS A 1 175 ? 8.177 -15.013 -6.864 1.00 84.81 175 LYS A CA 1
ATOM 1354 C C . LYS A 1 175 ? 8.379 -13.744 -7.676 1.00 84.81 175 LYS A C 1
ATOM 1356 O O . LYS A 1 175 ? 7.436 -12.973 -7.840 1.00 84.81 175 LYS A O 1
ATOM 1361 N N . LYS A 1 176 ? 9.594 -13.580 -8.204 1.00 77.75 176 LYS A N 1
ATOM 1362 C CA . LYS A 1 176 ? 9.967 -12.435 -9.034 1.00 77.75 176 LYS A CA 1
ATOM 1363 C C . LYS A 1 176 ? 8.968 -12.287 -10.178 1.00 77.75 176 LYS A C 1
ATOM 1365 O O . LYS A 1 176 ? 8.824 -13.196 -11.001 1.00 77.75 176 LYS A O 1
ATOM 1370 N N . PHE A 1 177 ? 8.265 -11.165 -10.216 1.00 72.75 177 PHE A N 1
ATOM 1371 C CA . PHE A 1 177 ? 7.543 -10.770 -11.408 1.00 72.75 177 PHE A CA 1
ATOM 1372 C C . PHE A 1 177 ? 8.550 -10.394 -12.488 1.00 72.75 177 PHE A C 1
ATOM 1374 O O . PHE A 1 177 ? 9.501 -9.649 -12.264 1.00 72.75 177 PHE A O 1
ATOM 1381 N N . THR A 1 178 ? 8.352 -10.950 -13.671 1.00 64.50 178 THR A N 1
ATOM 1382 C CA . THR A 1 178 ? 9.012 -10.472 -14.877 1.00 64.50 178 THR A CA 1
ATOM 1383 C C . THR A 1 178 ? 7.877 -9.981 -15.742 1.00 64.50 178 THR A C 1
ATOM 1385 O O . THR A 1 178 ? 7.041 -10.792 -16.140 1.00 64.50 178 THR A O 1
ATOM 1388 N N . ALA A 1 179 ? 7.800 -8.666 -15.952 1.00 56.31 179 ALA A N 1
ATOM 1389 C CA . ALA A 1 179 ? 6.834 -8.123 -16.892 1.00 56.31 179 ALA A CA 1
ATOM 1390 C C . ALA A 1 179 ? 7.001 -8.868 -18.225 1.00 56.31 179 ALA A C 1
ATOM 1392 O O . ALA A 1 179 ? 8.148 -9.100 -18.629 1.00 56.31 179 ALA A O 1
ATOM 1393 N N . PRO A 1 180 ? 5.907 -9.290 -18.885 1.00 47.88 180 PRO A N 1
ATOM 1394 C CA . PRO A 1 180 ? 6.010 -9.856 -20.218 1.00 47.88 180 PRO A CA 1
ATOM 1395 C C . PRO A 1 180 ? 6.846 -8.910 -21.090 1.00 47.88 180 PRO A C 1
ATOM 1397 O O . PRO A 1 180 ? 6.646 -7.696 -20.992 1.00 47.88 180 PRO A O 1
ATOM 1400 N N . PRO A 1 181 ? 7.777 -9.410 -21.923 1.00 42.62 181 PRO A N 1
ATOM 1401 C CA . PRO A 1 181 ? 8.397 -8.562 -22.929 1.00 42.62 181 PRO A CA 1
ATOM 1402 C C . PRO A 1 181 ? 7.264 -7.982 -23.780 1.00 42.62 181 PRO A C 1
ATOM 1404 O O . PRO A 1 181 ? 6.508 -8.723 -24.411 1.00 42.62 181 PRO A O 1
ATOM 1407 N N . LEU A 1 182 ? 7.071 -6.665 -23.716 1.00 39.75 182 LEU A N 1
ATOM 1408 C CA . LEU A 1 182 ? 5.987 -6.000 -24.430 1.00 39.75 182 LEU A CA 1
ATOM 1409 C C . LEU A 1 182 ? 6.395 -5.893 -25.913 1.00 39.75 182 LEU A C 1
ATOM 1411 O O . LEU A 1 182 ? 6.939 -4.894 -26.365 1.00 39.75 182 LEU A O 1
ATOM 1415 N N . GLY A 1 183 ? 6.173 -6.971 -26.666 1.00 37.97 183 GLY A N 1
ATOM 1416 C CA . GLY A 1 183 ? 6.529 -7.087 -28.083 1.00 37.97 183 GLY A CA 1
ATOM 1417 C C . GLY A 1 183 ? 7.931 -7.653 -28.324 1.00 37.97 183 GLY A C 1
ATOM 1418 O O . GLY A 1 183 ? 8.810 -7.576 -27.465 1.00 37.97 183 GLY A O 1
ATOM 1419 N N . GLU A 1 184 ? 8.121 -8.266 -29.497 1.00 33.25 184 GLU A N 1
ATOM 1420 C CA . GLU A 1 184 ? 9.425 -8.771 -29.932 1.00 33.25 184 GLU A CA 1
ATOM 1421 C C . GLU A 1 184 ? 10.451 -7.636 -29.871 1.00 33.25 184 GLU A C 1
ATOM 1423 O O . GLU A 1 184 ? 10.295 -6.601 -30.522 1.00 33.25 184 GLU A O 1
ATOM 1428 N N . ALA A 1 185 ? 11.495 -7.831 -29.061 1.00 40.25 185 ALA A N 1
ATOM 1429 C CA . ALA A 1 185 ? 12.682 -6.998 -29.119 1.00 40.25 185 ALA A CA 1
ATOM 1430 C C . ALA A 1 185 ? 13.151 -6.951 -30.576 1.00 40.25 185 ALA A C 1
ATOM 1432 O O . ALA A 1 185 ? 13.157 -7.980 -31.262 1.00 40.25 185 ALA A O 1
ATOM 1433 N N . SER A 1 186 ? 13.554 -5.771 -31.054 1.00 42.41 186 SER A N 1
ATOM 1434 C CA . SER A 1 186 ? 14.252 -5.708 -32.335 1.00 42.41 186 SER A CA 1
ATOM 1435 C C . SER A 1 186 ? 15.413 -6.707 -32.274 1.00 42.41 186 SER A C 1
ATOM 1437 O O . SER A 1 186 ? 16.086 -6.813 -31.248 1.00 42.41 186 SER A O 1
ATOM 1439 N N . THR A 1 187 ? 15.642 -7.466 -33.342 1.00 42.84 187 THR A N 1
ATOM 1440 C CA . THR A 1 187 ? 16.651 -8.541 -33.392 1.00 42.84 187 THR A CA 1
ATOM 1441 C C . THR A 1 187 ? 18.092 -8.063 -33.184 1.00 42.84 187 THR A C 1
ATOM 1443 O O . THR A 1 187 ? 19.021 -8.868 -33.179 1.00 42.84 187 THR A O 1
ATOM 1446 N N . GLU A 1 188 ? 18.300 -6.763 -33.002 1.00 45.34 188 GLU A N 1
ATOM 1447 C CA . GLU A 1 188 ? 19.551 -6.189 -32.548 1.00 45.34 188 GLU A CA 1
ATOM 1448 C C . GLU A 1 188 ? 19.534 -6.107 -31.018 1.00 45.34 188 GLU A C 1
ATOM 1450 O O . GLU A 1 188 ? 19.044 -5.147 -30.425 1.00 45.34 188 GLU A O 1
ATOM 1455 N N . ALA A 1 189 ? 20.102 -7.120 -30.357 1.00 46.03 189 ALA A N 1
ATOM 1456 C CA . ALA A 1 189 ? 20.545 -7.003 -28.970 1.00 46.03 189 ALA A CA 1
ATOM 1457 C C . ALA A 1 189 ? 21.694 -5.979 -28.898 1.00 46.03 189 ALA A C 1
ATOM 1459 O O . ALA A 1 189 ? 22.871 -6.328 -28.806 1.00 46.03 189 ALA A O 1
ATOM 1460 N N . ALA A 1 190 ? 21.363 -4.696 -29.013 1.00 54.75 190 ALA A N 1
ATOM 1461 C CA . ALA A 1 190 ? 22.315 -3.611 -28.897 1.00 54.75 190 ALA A CA 1
ATOM 1462 C C . ALA A 1 190 ? 22.500 -3.299 -27.408 1.00 54.75 190 ALA A C 1
ATOM 1464 O O . ALA A 1 190 ? 21.820 -2.452 -26.833 1.00 54.75 190 ALA A O 1
ATOM 1465 N N . SER A 1 191 ? 23.418 -4.022 -26.762 1.00 60.38 191 SER A N 1
ATOM 1466 C CA . SER A 1 191 ? 24.015 -3.562 -25.507 1.00 60.38 191 SER A CA 1
ATOM 1467 C C . SER A 1 191 ? 24.745 -2.254 -25.803 1.00 60.38 191 SER A C 1
ATOM 1469 O O . SER A 1 191 ? 25.807 -2.251 -26.431 1.00 60.38 191 SER A O 1
ATOM 1471 N N . CYS A 1 192 ? 24.186 -1.140 -25.355 1.00 65.94 192 CYS A N 1
ATOM 1472 C CA . CYS A 1 192 ? 24.764 0.174 -25.559 1.00 65.94 192 CYS A CA 1
ATOM 1473 C C . CYS A 1 192 ? 25.618 0.563 -24.342 1.00 65.94 192 CYS A C 1
ATOM 1475 O O . CYS A 1 192 ? 25.249 0.330 -23.188 1.00 65.94 192 CYS A O 1
ATOM 1477 N N . ILE A 1 193 ? 26.767 1.194 -24.589 1.00 62.56 193 ILE A N 1
ATOM 1478 C CA . ILE A 1 193 ? 27.697 1.613 -23.532 1.00 62.56 193 ILE A CA 1
ATOM 1479 C C . ILE A 1 193 ? 27.671 3.140 -23.417 1.00 62.56 193 ILE A C 1
ATOM 1481 O O . ILE A 1 193 ? 28.016 3.860 -24.355 1.00 62.56 193 ILE A O 1
ATOM 1485 N N . GLY A 1 194 ? 27.249 3.643 -22.257 1.00 57.91 194 GLY A N 1
ATOM 1486 C CA . GLY A 1 194 ? 27.324 5.052 -21.875 1.00 57.91 194 GLY A CA 1
ATOM 1487 C C . GLY A 1 194 ? 28.524 5.351 -20.968 1.00 57.91 194 GLY 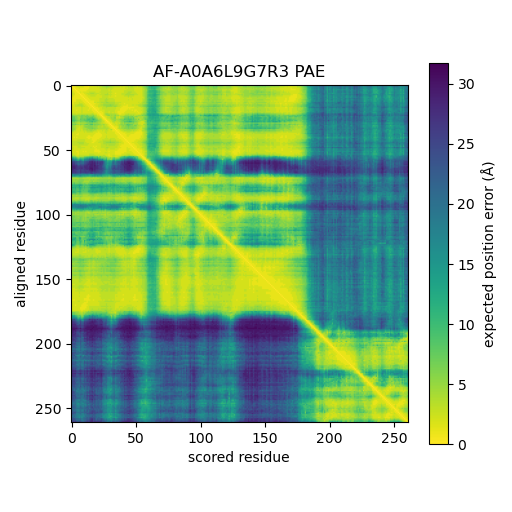A C 1
ATOM 1488 O O . GLY A 1 194 ? 29.263 4.463 -20.567 1.00 57.91 194 GLY A O 1
ATOM 1489 N N . ALA A 1 195 ? 28.713 6.625 -20.606 1.00 54.16 195 ALA A N 1
ATOM 1490 C CA . ALA A 1 195 ? 29.863 7.065 -19.799 1.00 54.16 195 ALA A CA 1
ATOM 1491 C C . ALA A 1 195 ? 29.807 6.655 -18.309 1.00 54.16 195 ALA A C 1
ATOM 1493 O O . ALA A 1 195 ? 30.826 6.717 -17.630 1.00 54.16 195 ALA A O 1
ATOM 1494 N N . LYS A 1 196 ? 28.622 6.303 -17.789 1.00 57.03 196 LYS A N 1
ATOM 1495 C CA . LYS A 1 196 ? 28.396 5.844 -16.400 1.00 57.03 196 LYS A CA 1
ATOM 1496 C C . LYS A 1 196 ? 27.460 4.636 -16.289 1.00 57.03 196 LYS A C 1
ATOM 1498 O O . LYS A 1 196 ? 27.257 4.127 -15.193 1.00 57.03 196 LYS A O 1
ATOM 1503 N N . TYR A 1 197 ? 26.858 4.219 -17.402 1.00 62.47 197 TYR A N 1
ATOM 1504 C CA . TYR A 1 197 ? 25.849 3.169 -17.424 1.00 62.47 197 TYR A CA 1
ATOM 1505 C C . TYR A 1 197 ? 26.047 2.256 -18.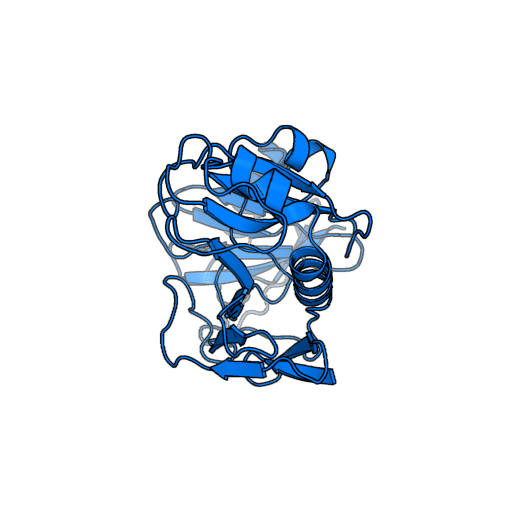628 1.00 62.47 197 TYR A C 1
ATOM 1507 O O . TYR A 1 197 ? 26.394 2.734 -19.711 1.00 62.47 197 TYR A O 1
ATOM 1515 N N . THR A 1 198 ? 25.751 0.973 -18.459 1.00 65.25 198 THR A N 1
ATOM 1516 C CA . THR A 1 198 ? 25.446 0.048 -19.561 1.00 65.25 198 THR A CA 1
ATOM 1517 C C . THR A 1 198 ? 23.944 -0.142 -19.622 1.00 65.25 198 THR A C 1
ATOM 1519 O O . THR A 1 198 ? 23.325 -0.271 -18.567 1.00 65.25 198 THR A O 1
ATOM 1522 N N . TYR A 1 199 ? 23.356 -0.146 -20.816 1.00 70.81 199 TYR A N 1
ATOM 1523 C CA . TYR A 1 199 ? 21.910 -0.294 -20.960 1.00 70.81 199 TYR A CA 1
ATOM 1524 C C . TYR A 1 199 ? 21.527 -1.230 -22.102 1.00 70.81 199 TYR A C 1
ATOM 1526 O O . TYR A 1 199 ? 22.184 -1.283 -23.144 1.00 70.81 199 TYR A O 1
ATOM 1534 N N . GLU A 1 200 ? 20.447 -1.970 -21.870 1.00 73.44 200 GLU A N 1
ATOM 1535 C CA . GLU A 1 200 ? 19.848 -2.920 -22.799 1.00 73.44 200 GLU A CA 1
ATOM 1536 C C . GLU A 1 200 ? 18.518 -2.349 -23.279 1.00 73.44 200 GLU A C 1
ATOM 1538 O O . GLU A 1 200 ? 17.578 -2.203 -22.497 1.00 73.44 200 GLU A O 1
ATOM 1543 N N . LEU A 1 201 ? 18.447 -2.010 -24.570 1.00 67.00 201 LEU A N 1
ATOM 1544 C CA . LEU A 1 201 ? 17.328 -1.267 -25.162 1.00 67.00 201 LEU A CA 1
ATOM 1545 C C . LEU A 1 201 ? 15.992 -2.019 -25.151 1.00 67.00 201 LEU A C 1
ATOM 1547 O O . LEU A 1 201 ? 14.955 -1.388 -25.354 1.00 67.00 201 LEU A O 1
ATOM 1551 N N . GLY A 1 202 ? 16.000 -3.332 -24.915 1.00 70.06 202 GLY A N 1
ATOM 1552 C CA . GLY A 1 202 ? 14.791 -4.144 -24.815 1.00 70.06 202 GLY A CA 1
ATOM 1553 C C . GLY A 1 202 ? 13.820 -3.900 -25.973 1.00 70.06 202 GLY A C 1
ATOM 1554 O O . GLY A 1 202 ? 14.180 -3.977 -27.146 1.00 70.06 202 GLY A O 1
ATOM 1555 N N . ASN A 1 203 ? 12.580 -3.576 -25.624 1.00 63.94 203 ASN A N 1
ATOM 1556 C CA . ASN A 1 203 ? 11.499 -3.234 -26.546 1.00 63.94 203 ASN A CA 1
ATOM 1557 C C . ASN A 1 203 ? 11.221 -1.718 -26.586 1.00 63.94 203 ASN A C 1
ATOM 1559 O O . ASN A 1 203 ? 10.164 -1.303 -27.055 1.00 63.94 203 ASN A O 1
ATOM 1563 N N . SER A 1 204 ? 12.135 -0.885 -26.075 1.00 64.25 204 SER A N 1
ATOM 1564 C CA . SER A 1 204 ? 11.957 0.573 -25.998 1.00 64.25 204 SER A CA 1
ATOM 1565 C C . SER A 1 204 ? 11.750 1.250 -27.354 1.00 64.25 204 SER A C 1
ATOM 1567 O O . SER A 1 204 ? 11.234 2.363 -27.393 1.00 64.25 204 SER A O 1
ATOM 1569 N N . GLN A 1 205 ? 12.163 0.600 -28.449 1.00 69.50 205 GLN A N 1
ATOM 1570 C CA . GLN A 1 205 ? 12.258 1.166 -29.803 1.00 69.50 205 GLN A CA 1
ATOM 1571 C C . GLN A 1 205 ? 13.128 2.435 -29.883 1.00 69.50 205 GLN A C 1
ATOM 1573 O O . GLN A 1 205 ? 13.108 3.132 -30.894 1.00 69.50 205 GLN A O 1
ATOM 1578 N N . LEU A 1 206 ? 13.907 2.720 -28.836 1.00 70.50 206 LEU A N 1
ATOM 1579 C CA . LEU A 1 206 ? 14.886 3.795 -28.828 1.00 70.50 206 LEU A CA 1
ATOM 1580 C C . LEU A 1 206 ? 16.178 3.336 -29.497 1.00 70.50 206 LEU A C 1
ATOM 1582 O O . LEU A 1 206 ? 16.586 2.182 -29.383 1.00 70.50 206 LEU A O 1
ATOM 1586 N N . SER A 1 207 ? 16.872 4.275 -30.123 1.00 73.44 207 SER A N 1
ATOM 1587 C CA . SER A 1 207 ? 18.288 4.136 -30.452 1.00 73.44 207 SER A CA 1
ATOM 1588 C C . SER A 1 207 ? 19.173 4.282 -29.203 1.00 73.44 207 SER A C 1
ATOM 1590 O O . SER A 1 207 ? 18.768 4.854 -28.185 1.00 73.44 207 SER A O 1
ATOM 1592 N N . CYS A 1 208 ? 20.431 3.824 -29.286 1.00 73.44 208 CYS A N 1
ATOM 1593 C CA . CYS A 1 208 ? 21.402 4.028 -28.205 1.00 73.44 208 CYS A CA 1
ATOM 1594 C C . CYS A 1 208 ? 21.560 5.519 -27.847 1.00 73.44 208 CYS A C 1
ATOM 1596 O O . CYS A 1 208 ? 21.667 5.870 -26.674 1.00 73.44 208 CYS A O 1
ATOM 1598 N N . ASP A 1 209 ? 21.555 6.413 -28.838 1.00 72.81 209 ASP A N 1
ATOM 1599 C CA . ASP A 1 209 ? 21.741 7.846 -28.598 1.00 72.81 209 ASP A CA 1
ATOM 1600 C C . ASP A 1 209 ? 20.539 8.487 -27.892 1.00 72.81 209 ASP A C 1
ATOM 1602 O O . ASP A 1 209 ? 20.732 9.325 -27.008 1.00 72.81 209 ASP A O 1
ATOM 1606 N N . GLU A 1 210 ? 19.313 8.054 -28.201 1.00 71.50 210 GLU A N 1
ATOM 1607 C CA . GLU A 1 210 ? 18.100 8.514 -27.513 1.00 71.50 210 GLU A CA 1
ATOM 1608 C C . GLU A 1 210 ? 18.076 8.052 -26.053 1.00 71.50 210 GLU A C 1
ATOM 1610 O O . GLU A 1 210 ? 17.889 8.869 -25.148 1.00 71.50 210 GLU A O 1
ATOM 1615 N N . ALA A 1 211 ? 18.363 6.771 -25.799 1.00 74.06 211 ALA A N 1
ATOM 1616 C CA . ALA A 1 211 ? 18.454 6.239 -24.441 1.00 74.06 211 ALA A CA 1
ATOM 1617 C C . ALA A 1 211 ? 19.593 6.898 -23.637 1.00 74.06 211 ALA A C 1
ATOM 1619 O O . ALA A 1 211 ? 19.424 7.245 -22.466 1.00 74.06 211 ALA A O 1
ATOM 1620 N N . LYS A 1 212 ? 20.745 7.161 -24.268 1.00 74.12 212 LYS A N 1
ATOM 1621 C CA . LYS A 1 212 ? 21.859 7.897 -23.653 1.00 74.12 212 LYS A CA 1
ATOM 1622 C C . LYS A 1 212 ? 21.477 9.327 -23.293 1.00 74.12 212 LYS A C 1
ATOM 1624 O O . LYS A 1 212 ? 21.766 9.753 -22.176 1.00 74.12 212 LYS A O 1
ATOM 1629 N N . ALA A 1 213 ? 20.875 10.073 -24.219 1.00 72.38 213 ALA A N 1
ATOM 1630 C CA . ALA A 1 213 ? 20.458 11.454 -23.980 1.00 72.38 213 ALA A CA 1
ATOM 1631 C C . ALA A 1 213 ? 19.448 11.527 -22.827 1.00 72.38 213 ALA A C 1
ATOM 1633 O O . ALA A 1 213 ? 19.536 12.405 -21.966 1.00 72.38 213 ALA A O 1
ATOM 1634 N N . PHE A 1 214 ? 18.548 10.549 -22.766 1.00 72.81 214 PHE A N 1
ATOM 1635 C CA . PHE A 1 214 ? 17.563 10.422 -21.707 1.00 72.81 214 PHE A CA 1
ATOM 1636 C C . PHE A 1 214 ? 18.197 10.127 -20.334 1.00 72.81 214 PHE A C 1
ATOM 1638 O O . PHE A 1 214 ? 17.993 10.893 -19.390 1.00 72.81 214 PHE A O 1
ATOM 1645 N N . LEU A 1 215 ? 19.074 9.119 -20.225 1.00 72.19 215 LEU A N 1
ATOM 1646 C CA . LEU A 1 215 ? 19.812 8.828 -18.983 1.00 72.19 215 LEU A CA 1
ATOM 1647 C C . LEU A 1 215 ? 20.731 9.985 -18.548 1.00 72.19 215 LEU A C 1
ATOM 1649 O O . LEU A 1 215 ? 20.908 10.239 -17.355 1.00 72.19 215 LEU A O 1
ATOM 1653 N N . GLN A 1 216 ? 21.321 10.716 -19.499 1.00 71.81 216 GLN A N 1
ATOM 1654 C CA . GLN A 1 216 ? 22.124 11.906 -19.205 1.00 71.81 216 GLN A CA 1
ATOM 1655 C C . GLN A 1 216 ? 21.285 13.041 -18.622 1.00 71.81 216 GLN A C 1
ATOM 1657 O O . GLN A 1 216 ? 21.755 13.735 -17.720 1.00 71.81 216 GLN A O 1
ATOM 1662 N N . ARG A 1 217 ? 20.055 13.224 -19.105 1.00 67.88 217 ARG A N 1
ATOM 1663 C CA . ARG A 1 217 ? 19.120 14.205 -18.552 1.00 67.88 217 ARG A CA 1
ATOM 1664 C C . ARG A 1 217 ? 18.690 13.818 -17.137 1.00 67.88 217 ARG A C 1
ATOM 1666 O O . ARG A 1 217 ? 18.752 14.649 -16.237 1.00 67.88 217 ARG A O 1
ATOM 1673 N N . LEU A 1 218 ? 18.414 12.537 -16.907 1.00 66.50 218 LEU A N 1
ATOM 1674 C CA . LEU A 1 218 ? 18.127 11.991 -15.579 1.00 66.50 218 LEU A CA 1
ATOM 1675 C C . LEU A 1 218 ? 19.270 12.232 -14.569 1.00 66.50 218 LEU A C 1
ATOM 1677 O O . LEU A 1 218 ? 19.021 12.604 -13.423 1.00 66.50 218 LEU A O 1
ATOM 1681 N N . LEU A 1 219 ? 20.534 12.116 -14.995 1.00 61.28 219 LEU A N 1
ATOM 1682 C CA . LEU A 1 219 ? 21.700 12.461 -14.163 1.00 61.28 219 LEU A CA 1
ATOM 1683 C C . LEU A 1 219 ? 21.770 13.948 -13.778 1.00 61.28 219 LEU A C 1
ATOM 1685 O O . LEU A 1 219 ? 22.345 14.285 -12.738 1.00 61.28 219 LEU A O 1
ATOM 1689 N N . GLN A 1 220 ? 21.245 14.840 -14.619 1.00 63.62 220 GLN A N 1
ATOM 1690 C CA . GLN A 1 220 ? 21.269 16.283 -14.374 1.00 63.62 220 GLN A CA 1
ATOM 1691 C C . GLN A 1 220 ? 20.194 16.713 -13.372 1.00 63.62 220 GLN A C 1
ATOM 1693 O O . GLN A 1 220 ? 20.439 17.630 -12.589 1.00 63.62 220 GLN A O 1
ATOM 1698 N N . GLU A 1 221 ? 19.053 16.022 -13.335 1.00 56.53 221 GLU A N 1
ATOM 1699 C CA . GLU A 1 221 ? 17.918 16.375 -12.471 1.00 56.53 221 GLU A CA 1
ATOM 1700 C C . GLU A 1 221 ? 18.100 15.979 -10.992 1.00 56.53 221 GLU A C 1
ATOM 1702 O O . GLU A 1 221 ? 17.307 16.388 -10.149 1.00 56.53 221 GLU A O 1
ATOM 1707 N N . ARG A 1 222 ? 19.186 15.267 -10.637 1.00 50.72 222 ARG A N 1
ATOM 1708 C CA . ARG A 1 222 ? 19.533 14.850 -9.255 1.00 50.72 222 ARG A CA 1
ATOM 1709 C C . ARG A 1 222 ? 18.323 14.326 -8.458 1.00 50.72 222 ARG A C 1
ATOM 1711 O O . ARG A 1 222 ? 17.987 14.876 -7.404 1.00 50.72 222 ARG A O 1
ATOM 1718 N N . PRO A 1 223 ? 17.687 13.247 -8.917 1.00 51.91 223 PRO A N 1
ATOM 1719 C CA . PRO A 1 223 ? 16.481 12.747 -8.283 1.00 51.91 223 PRO A CA 1
ATOM 1720 C C . PRO A 1 223 ? 16.731 12.269 -6.857 1.00 51.91 223 PRO A C 1
ATOM 1722 O O . PRO A 1 223 ? 17.608 11.451 -6.573 1.00 51.91 223 PRO A O 1
ATOM 1725 N N . SER A 1 224 ? 15.943 12.806 -5.934 1.00 42.44 224 SER A N 1
ATOM 1726 C CA . SER A 1 224 ? 16.000 12.460 -4.520 1.00 42.44 224 SER A CA 1
ATOM 1727 C C . SER A 1 224 ? 15.306 11.111 -4.255 1.00 42.44 224 SER A C 1
ATOM 1729 O O . SER A 1 224 ? 15.788 10.337 -3.421 1.00 42.44 224 SER A O 1
ATOM 1731 N N . THR A 1 225 ? 14.259 10.773 -5.011 1.00 46.94 225 THR A N 1
ATOM 1732 C CA . THR A 1 225 ? 13.257 9.749 -4.674 1.00 46.94 225 THR A CA 1
ATOM 1733 C C . THR A 1 225 ? 13.192 8.583 -5.667 1.00 46.94 225 THR A C 1
ATOM 1735 O O . THR A 1 225 ? 12.153 8.370 -6.266 1.00 46.94 225 THR A O 1
ATOM 1738 N N . GLY A 1 226 ? 14.267 7.808 -5.851 1.00 46.62 226 GLY A N 1
ATOM 1739 C CA . GLY A 1 226 ? 14.213 6.446 -6.438 1.00 46.62 226 GLY A CA 1
ATOM 1740 C C . GLY A 1 226 ? 13.749 6.290 -7.901 1.00 46.62 226 GLY A C 1
ATOM 1741 O O . GLY A 1 226 ? 14.017 5.250 -8.495 1.00 46.62 226 GLY A O 1
ATOM 1742 N N . GLY A 1 227 ? 13.145 7.315 -8.495 1.00 51.72 227 GLY A N 1
ATOM 1743 C CA . GLY A 1 227 ? 12.688 7.375 -9.869 1.00 51.72 227 GLY A CA 1
ATOM 1744 C C . GLY A 1 227 ? 12.480 8.815 -10.346 1.00 51.72 227 GLY A C 1
ATOM 1745 O O . GLY A 1 227 ? 12.486 9.753 -9.543 1.00 51.72 227 GLY A O 1
ATOM 1746 N N . VAL A 1 228 ? 12.389 8.984 -11.666 1.00 56.22 228 VAL A N 1
ATOM 1747 C CA . VAL A 1 228 ? 12.319 10.273 -12.378 1.00 56.22 228 VAL A CA 1
ATOM 1748 C C . VAL A 1 228 ? 11.324 10.167 -13.506 1.00 56.22 228 VAL A C 1
ATOM 1750 O O . VAL A 1 228 ? 11.412 9.228 -14.285 1.00 56.22 228 VAL A O 1
ATOM 1753 N N . GLU A 1 229 ? 10.449 11.152 -13.635 1.00 55.91 229 GLU A N 1
ATOM 1754 C CA . GLU A 1 229 ? 9.583 11.310 -14.796 1.00 55.91 229 GLU A CA 1
ATOM 1755 C C . GLU A 1 229 ? 10.057 12.508 -15.619 1.00 55.91 229 GLU A C 1
ATOM 1757 O O . GLU A 1 229 ? 10.233 13.605 -15.089 1.00 55.91 229 GLU A O 1
ATOM 1762 N N . ILE A 1 230 ? 10.249 12.305 -16.921 1.00 57.28 230 ILE A N 1
ATOM 1763 C CA . ILE A 1 230 ? 10.470 13.389 -17.874 1.00 57.28 230 ILE A CA 1
ATOM 1764 C C . ILE A 1 230 ? 9.235 13.458 -18.760 1.00 57.28 230 ILE A C 1
ATOM 1766 O O . ILE A 1 230 ? 9.037 12.616 -19.637 1.00 57.28 230 ILE A O 1
ATOM 1770 N N . ILE A 1 231 ? 8.425 14.491 -18.528 1.00 52.94 231 ILE A N 1
ATOM 1771 C CA . ILE A 1 231 ? 7.170 14.723 -19.247 1.00 52.94 231 ILE A CA 1
ATOM 1772 C C . ILE A 1 231 ? 7.412 14.663 -20.763 1.00 52.94 231 ILE A C 1
ATOM 1774 O O . ILE A 1 231 ? 8.240 15.407 -21.301 1.00 52.94 231 ILE A O 1
ATOM 1778 N N . GLY A 1 232 ? 6.667 13.785 -21.441 1.00 48.84 232 GLY A N 1
ATOM 1779 C CA . GLY A 1 232 ? 6.732 1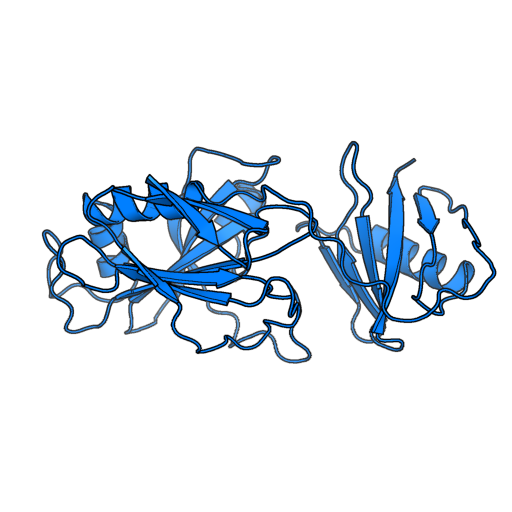3.581 -22.890 1.00 48.84 232 GLY A CA 1
ATOM 1780 C C . GLY A 1 232 ? 7.829 12.622 -23.363 1.00 48.84 232 GLY A C 1
ATOM 1781 O O . GLY A 1 232 ? 8.023 12.492 -24.569 1.00 48.84 232 GLY A O 1
ATOM 1782 N N . PHE A 1 233 ? 8.547 11.974 -22.444 1.00 56.72 233 PHE A N 1
ATOM 1783 C CA . PHE A 1 233 ? 9.566 10.965 -22.746 1.00 56.72 233 PHE A CA 1
ATOM 1784 C C . PHE A 1 233 ? 9.343 9.668 -21.969 1.00 56.72 233 PHE A C 1
ATOM 1786 O O . PHE A 1 233 ? 9.441 8.597 -22.565 1.00 56.72 233 PHE A O 1
ATOM 1793 N N . GLY A 1 234 ? 9.042 9.756 -20.674 1.00 63.94 234 GLY A N 1
ATOM 1794 C CA . GLY A 1 234 ? 8.720 8.608 -19.832 1.00 63.94 234 GLY A CA 1
ATOM 1795 C C . GLY A 1 234 ? 9.373 8.653 -18.458 1.00 63.94 234 GLY A C 1
ATOM 1796 O O . GLY A 1 234 ? 9.902 9.686 -18.034 1.00 63.94 234 GLY A O 1
ATOM 1797 N N . ALA A 1 235 ? 9.326 7.527 -17.750 1.00 65.19 235 ALA A N 1
ATOM 1798 C CA . ALA A 1 235 ? 9.724 7.431 -16.350 1.00 65.19 235 ALA A CA 1
ATOM 1799 C C . ALA A 1 235 ? 10.803 6.369 -16.121 1.00 65.19 235 ALA A C 1
ATOM 1801 O O . ALA A 1 235 ? 10.785 5.306 -16.730 1.00 65.19 235 ALA A O 1
ATOM 1802 N N . CYS A 1 236 ? 11.731 6.628 -15.208 1.00 63.41 236 CYS A N 1
ATOM 1803 C CA . CYS A 1 236 ? 12.806 5.712 -14.848 1.00 63.41 236 CYS A CA 1
ATOM 1804 C C . CYS A 1 236 ? 12.807 5.395 -13.363 1.00 63.41 236 CYS A C 1
ATOM 1806 O O . CYS A 1 236 ? 12.658 6.293 -12.545 1.00 63.41 236 CYS A O 1
ATOM 1808 N N . MET A 1 237 ? 13.111 4.147 -13.028 1.00 65.62 237 MET A N 1
ATOM 1809 C CA . MET A 1 237 ? 13.545 3.696 -11.712 1.00 65.62 237 MET A CA 1
ATOM 1810 C C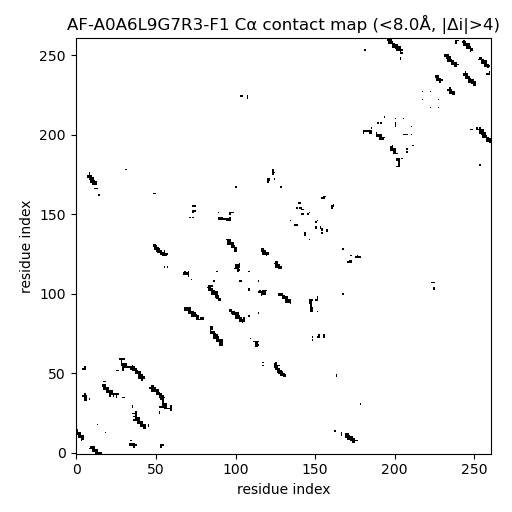 . MET A 1 237 ? 15.072 3.618 -11.680 1.00 65.62 237 MET A C 1
ATOM 1812 O O . MET A 1 237 ? 15.699 3.053 -12.578 1.00 65.62 237 MET A O 1
ATOM 1816 N N . LEU A 1 238 ? 15.685 4.205 -10.652 1.00 65.50 238 LEU A N 1
ATOM 1817 C CA . LEU A 1 238 ? 17.140 4.287 -10.526 1.00 65.50 238 LEU A CA 1
ATOM 1818 C C . LEU A 1 238 ? 17.754 2.937 -10.146 1.00 65.50 238 LEU A C 1
ATOM 1820 O O . LEU A 1 238 ? 17.260 2.254 -9.253 1.00 65.50 238 LEU A O 1
ATOM 1824 N N . ALA A 1 239 ? 18.892 2.617 -10.762 1.00 62.31 239 ALA A N 1
ATOM 1825 C CA . ALA A 1 239 ? 19.729 1.494 -10.355 1.00 62.31 239 ALA A CA 1
ATOM 1826 C C . ALA A 1 239 ? 20.266 1.679 -8.921 1.00 62.31 239 ALA A C 1
ATOM 1828 O O . ALA A 1 239 ? 20.597 2.796 -8.506 1.00 62.31 239 ALA A O 1
ATOM 1829 N N . VAL A 1 240 ? 20.405 0.574 -8.187 1.00 59.84 240 VAL A N 1
ATOM 1830 C CA . VAL A 1 240 ? 21.020 0.514 -6.847 1.00 59.84 240 VAL A CA 1
ATOM 1831 C C . VAL A 1 240 ? 22.157 -0.510 -6.847 1.00 59.84 240 VAL A C 1
ATOM 1833 O O . VAL A 1 240 ? 22.342 -1.246 -7.812 1.00 59.84 240 VAL A O 1
ATOM 1836 N N . GLU A 1 241 ? 22.968 -0.547 -5.790 1.00 53.66 241 GLU A N 1
ATOM 1837 C CA . GLU A 1 241 ? 24.110 -1.465 -5.724 1.00 53.66 241 GLU A CA 1
ATOM 1838 C C . GLU A 1 241 ? 23.659 -2.930 -5.883 1.00 53.66 241 GLU A C 1
ATOM 1840 O O . GLU A 1 241 ? 22.885 -3.442 -5.077 1.00 53.66 241 GLU A O 1
ATOM 1845 N N . GLY A 1 242 ? 24.136 -3.591 -6.944 1.00 55.03 242 GLY A N 1
ATOM 1846 C CA . GLY A 1 242 ? 23.818 -4.987 -7.256 1.00 55.03 242 GLY A CA 1
ATOM 1847 C C . GLY A 1 242 ? 22.542 -5.228 -8.076 1.00 55.03 242 GLY A C 1
ATOM 1848 O O . GLY A 1 242 ? 22.308 -6.376 -8.453 1.00 55.03 242 GLY A O 1
ATOM 1849 N N . GLU A 1 243 ? 21.749 -4.198 -8.403 1.00 58.69 243 GLU A N 1
ATOM 1850 C CA . GLU A 1 243 ? 20.507 -4.342 -9.184 1.00 58.69 243 GLU A CA 1
ATOM 1851 C C . GLU A 1 243 ? 20.374 -3.268 -10.291 1.00 58.69 243 GLU A C 1
ATOM 1853 O O . GLU A 1 243 ? 20.565 -2.077 -10.018 1.00 58.69 243 GLU A O 1
ATOM 1858 N N . PRO A 1 244 ? 20.025 -3.652 -11.538 1.00 64.50 244 PRO A N 1
ATOM 1859 C CA . PRO A 1 244 ? 19.790 -2.700 -12.624 1.00 64.50 244 PRO A CA 1
ATOM 1860 C C . PRO A 1 244 ? 18.534 -1.854 -12.373 1.00 64.50 244 PRO A C 1
ATOM 1862 O O . PRO A 1 244 ? 17.539 -2.335 -11.837 1.00 64.50 244 PRO A O 1
ATOM 1865 N N . GLY A 1 245 ? 18.576 -0.599 -12.812 1.00 64.81 245 GLY A N 1
ATOM 1866 C CA . GLY A 1 245 ? 17.407 0.261 -12.968 1.00 64.81 245 GLY A CA 1
ATOM 1867 C C . GLY A 1 245 ? 16.709 0.003 -14.301 1.00 64.81 245 GLY A C 1
ATOM 1868 O O . GLY A 1 245 ? 17.200 -0.739 -15.155 1.00 64.81 245 GLY A O 1
ATOM 1869 N N . PHE A 1 246 ? 15.562 0.640 -14.511 1.00 70.50 246 PHE A N 1
ATOM 1870 C CA . PHE A 1 246 ? 14.835 0.543 -15.776 1.00 70.50 246 PHE A CA 1
ATOM 1871 C C . PHE A 1 246 ? 14.092 1.828 -16.102 1.00 70.50 246 PHE A C 1
ATOM 1873 O O . PHE A 1 246 ? 13.795 2.619 -15.215 1.00 70.50 246 PHE A O 1
ATOM 1880 N N . CYS A 1 247 ? 13.772 2.018 -17.374 1.00 71.00 247 CYS A N 1
ATOM 1881 C CA . CYS A 1 247 ? 12.997 3.144 -17.860 1.00 71.00 247 CYS A CA 1
ATOM 1882 C C . CYS A 1 247 ? 11.864 2.686 -18.772 1.00 71.00 247 CYS A C 1
ATOM 1884 O O . CYS A 1 247 ? 12.067 1.804 -19.603 1.00 71.00 247 CYS A O 1
ATOM 1886 N N . LEU A 1 248 ? 10.704 3.317 -18.623 1.00 68.56 248 LEU A N 1
ATOM 1887 C CA . LEU A 1 248 ? 9.535 3.238 -19.488 1.00 68.56 248 LEU A CA 1
ATOM 1888 C C . LEU A 1 248 ? 9.545 4.437 -20.437 1.00 68.56 248 LEU A C 1
ATOM 1890 O O . LEU A 1 248 ? 9.901 5.542 -20.030 1.00 68.56 248 LEU A O 1
ATOM 1894 N N . VAL A 1 249 ? 9.170 4.212 -21.691 1.00 66.69 249 VAL A N 1
ATOM 1895 C CA . VAL A 1 249 ? 9.180 5.216 -22.756 1.00 66.69 249 VAL A CA 1
ATOM 1896 C C . VAL A 1 249 ? 7.745 5.487 -23.189 1.00 66.69 249 VAL A C 1
ATOM 1898 O O . VAL A 1 249 ? 7.101 4.615 -23.769 1.00 66.69 249 VAL A O 1
ATOM 1901 N N . ASP A 1 250 ? 7.247 6.697 -22.942 1.00 64.25 250 ASP A N 1
ATOM 1902 C CA . ASP A 1 250 ? 5.837 7.053 -23.169 1.00 64.25 250 ASP A CA 1
ATOM 1903 C C . ASP A 1 250 ? 5.433 6.925 -24.640 1.00 64.25 250 ASP A C 1
ATOM 1905 O O . ASP A 1 250 ? 4.344 6.453 -24.963 1.00 64.25 250 ASP A O 1
ATOM 1909 N N . SER A 1 251 ? 6.315 7.346 -25.550 1.00 60.97 251 SER A N 1
ATOM 1910 C CA . SER A 1 251 ? 6.030 7.390 -26.988 1.00 60.97 251 SER A CA 1
ATOM 1911 C C . SER A 1 251 ? 5.895 6.008 -27.620 1.00 60.97 251 SER A C 1
ATOM 1913 O O . SER A 1 251 ? 5.241 5.872 -28.655 1.00 60.97 251 SER A O 1
ATOM 1915 N N . THR A 1 252 ? 6.509 4.991 -27.017 1.00 59.31 252 THR A N 1
ATOM 1916 C CA . THR A 1 252 ? 6.573 3.633 -27.570 1.00 59.31 252 THR A CA 1
ATOM 1917 C C . THR A 1 252 ? 5.868 2.609 -26.686 1.00 59.31 252 THR A C 1
ATOM 1919 O O . THR A 1 252 ? 5.631 1.488 -27.131 1.00 59.31 252 THR A O 1
ATOM 1922 N N . GLY A 1 253 ? 5.543 2.966 -25.437 1.00 58.53 253 GLY A N 1
ATOM 1923 C CA . GLY A 1 253 ? 5.099 2.029 -24.403 1.00 58.53 253 GLY A CA 1
ATOM 1924 C C . GLY A 1 253 ? 6.162 0.985 -24.036 1.00 58.53 253 GLY A C 1
ATOM 1925 O O . GLY A 1 253 ? 5.852 -0.017 -23.393 1.00 58.53 253 GLY A O 1
ATOM 1926 N N . GLY A 1 254 ? 7.402 1.170 -24.500 1.00 60.12 254 GLY A N 1
ATOM 1927 C CA . GLY A 1 254 ? 8.486 0.208 -24.359 1.00 60.12 254 GLY A CA 1
ATOM 1928 C C . GLY A 1 254 ? 9.361 0.466 -23.134 1.00 60.12 254 GLY A C 1
ATOM 1929 O O . GLY A 1 254 ? 9.258 1.499 -22.476 1.00 60.12 254 GLY A O 1
ATOM 1930 N N . ARG A 1 255 ? 10.256 -0.479 -22.830 1.00 71.00 255 ARG A N 1
ATOM 1931 C CA . ARG A 1 255 ? 11.163 -0.429 -21.678 1.00 71.00 255 ARG A CA 1
ATOM 1932 C C . ARG A 1 255 ? 12.606 -0.712 -22.085 1.00 71.00 255 ARG A C 1
ATOM 1934 O O . ARG A 1 255 ? 12.860 -1.532 -22.964 1.00 71.00 255 ARG A O 1
ATOM 1941 N N . PHE A 1 256 ? 13.547 -0.086 -21.384 1.00 70.94 256 PHE A N 1
ATOM 1942 C CA . PHE A 1 256 ? 14.958 -0.477 -21.396 1.00 70.94 256 PHE A CA 1
ATOM 1943 C C . PHE A 1 256 ? 15.521 -0.561 -19.969 1.00 70.94 256 PHE A C 1
ATOM 1945 O O . PHE A 1 256 ? 15.034 0.116 -19.062 1.00 70.94 256 PHE A O 1
ATOM 1952 N N . GLU A 1 257 ? 16.531 -1.403 -19.754 1.00 75.06 257 GLU A N 1
ATOM 1953 C CA . GLU A 1 257 ? 17.211 -1.564 -18.457 1.00 75.06 257 GLU A CA 1
ATOM 1954 C C . GLU A 1 257 ? 18.582 -0.898 -18.471 1.00 75.06 257 GLU A C 1
ATOM 1956 O O . GLU A 1 257 ? 19.212 -0.794 -19.524 1.00 75.06 257 GLU A O 1
ATOM 1961 N N . PHE A 1 258 ? 19.059 -0.439 -17.314 1.00 74.25 258 PHE A N 1
ATOM 1962 C CA . PHE A 1 258 ? 20.372 0.186 -17.192 1.00 74.25 258 PHE A CA 1
ATOM 1963 C C . PHE A 1 258 ? 21.055 -0.133 -15.857 1.00 74.25 258 PHE A C 1
ATOM 1965 O O . PHE A 1 258 ? 20.436 -0.118 -14.800 1.00 74.25 258 PHE A O 1
ATOM 1972 N N . SER A 1 259 ? 22.366 -0.354 -15.892 1.00 72.19 259 SER A N 1
ATOM 1973 C CA . SER A 1 259 ? 23.202 -0.650 -14.720 1.00 72.19 259 SER A CA 1
ATOM 1974 C C . SER A 1 259 ? 24.264 0.422 -14.543 1.00 72.19 259 SER A C 1
ATOM 1976 O O . SER A 1 259 ? 24.807 0.905 -15.536 1.00 72.19 259 SER A O 1
ATOM 1978 N N . VAL A 1 260 ? 24.576 0.789 -13.297 1.00 67.00 260 VAL A N 1
ATOM 1979 C CA . VAL A 1 260 ? 25.679 1.718 -12.990 1.00 67.00 260 VAL A CA 1
ATOM 1980 C C . VAL A 1 260 ? 27.006 0.968 -13.095 1.00 67.00 260 VAL A C 1
ATOM 1982 O O . VAL A 1 260 ? 27.108 -0.145 -12.581 1.00 67.00 260 VAL A O 1
ATOM 1985 N N . GLN A 1 261 ? 27.991 1.568 -13.766 1.00 62.25 261 GLN A N 1
ATOM 1986 C CA . GLN A 1 261 ? 29.381 1.092 -13.766 1.00 62.25 261 GLN A CA 1
ATOM 1987 C C . GLN A 1 261 ? 30.158 1.584 -12.545 1.00 62.25 261 GLN A C 1
ATOM 1989 O O . GLN A 1 261 ? 29.938 2.749 -12.134 1.00 62.25 261 GLN A O 1
#

Secondary structure (DSSP, 8-state):
-EEEETTTTEEEE--TT-EEEE-S---TTB--TTT-EEEEEE-TTS-EEEEEEESB-S--TTS-SSS---EEEEEEEEEEETTEEEEEEEETT-SSEEEEEEEE-HHHHTT-SS--S-EEEETTEEEEEEEEE-TT---TTS-TT--HHHHHHHHTTSHHHHHHHHHHTT-EESS------SSPPPS---EEE-SSEEEE-TT----HHHHHHHHHHHHHS--SSSEEEETTTEEEEPPBTTB-EEEEETTTTEEEEEEE-

Organism: NCBI:txid453836

Sequence (261 aa):
MKHKVGKGHFELEMPADWSLVETGEYFEGQVHEDLKSTYSIRNAKGSEMAVLSTGIEYYAHGEPPMTQVHNEIIDFSDKAVNGQSYVFATSKGSTGTSISLAMGKKNQLEVADALPWVFSPSQSSSATFYRVIEDDEQLTGVDPSLTGAARARAYAKTEEYRQLKSIMLSLKEIKKFTAPPLGEASTEAASCIGAKYTYELGNSQLSCDEAKAFLQRLLQERPSTGGVEIIGFGACMLAVEGEPGFCLVDSTGGRFEFSVQ

pLDDT: mean 73.17, std 16.58, range [29.45, 96.12]

Radius of gyration: 19.88 Å; Cα contacts (8 Å, |Δi|>4): 525; chains: 1; bounding box: 49×36×56 Å

Foldseek 3Di:
DWDQAQLRQKIFDADPLKDKAWDPDFDQQQPQPSRFTKIFIAHNVRDGFKIKTWNGDLDRDDDPVDDLQQWDFQDWDPDDDPQKTKTWIFGPPDQWEKTWIAIWHPVCVVPPRHGRQWDDLDQQIIMGMMGTDGLPHDQPQFDSPDGYSRRVNRSCPDPSVVSVVSRVVRMHGPHRDDRPQPDDFDPPQPQADDPFKTKGCRQVPDDSVLVNVVVVVVVVVPDRTQKDADPQFWIKGCEDVPGWIKTAGPVRRHIMIMHTD

Solvent-accessible surface area (backbone atoms only — not comparable to full-atom values): 14616 Å² total; per-residue (Å²): 77,81,42,68,38,30,87,54,28,27,38,34,42,44,64,81,65,40,48,78,43,75,67,86,57,79,64,92,33,50,71,39,75,79,24,49,40,29,29,41,34,21,44,73,85,67,49,77,64,30,41,42,38,26,20,35,49,98,69,53,74,96,54,76,86,71,66,86,46,41,48,41,79,60,48,72,49,92,62,59,59,97,83,24,26,37,38,32,28,26,48,58,91,35,73,61,31,43,44,34,41,25,60,38,50,58,82,52,59,78,71,38,54,55,73,54,66,56,26,57,70,43,95,65,46,29,28,32,41,39,24,78,48,58,86,84,58,87,53,83,91,40,69,82,86,48,52,19,62,61,30,49,45,43,42,64,71,30,69,67,42,50,53,49,52,52,29,68,72,42,49,35,70,76,43,87,60,71,80,75,76,73,56,83,48,63,92,68,86,53,74,35,81,56,98,56,33,42,33,39,42,58,36,26,83,57,53,63,67,57,52,46,55,51,56,53,51,54,66,70,67,63,66,88,69,66,42,51,75,46,92,94,48,31,38,33,42,59,51,52,98,94,44,67,14,37,34,43,27,62,88,63,74,11,36,30,40,35,32,7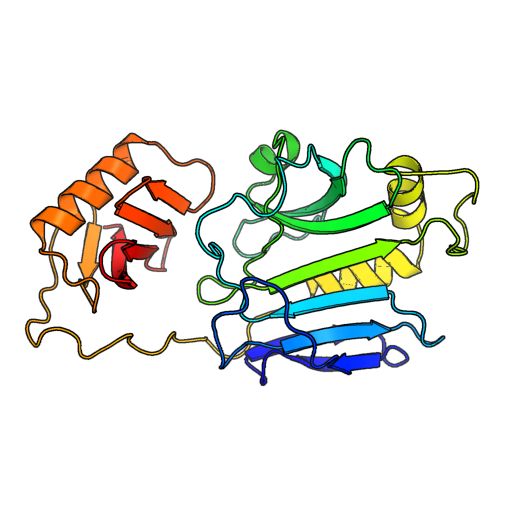6,109